Protein AF-A0AAV7Z9R4-F1 (afdb_monome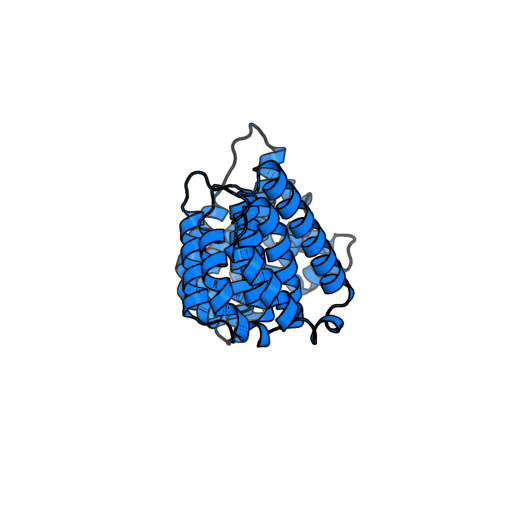r)

Foldseek 3Di:
DDPPPQDPVNVVVVLVVLLVVLQVLLVCLVVCQLVCVVVLVVLLVSLLVDLVPDDPSSVLSSLSSVLSSLRNCQLVCLVCCVSCLVVLLVQLQPQVVVVSVLSSLVSVLSNLQRNFPSDDLVSVVSNLVSLLVLLVDPPGDLVSVLSSLLSLLSCLQRPVVSSVVCVVSVLVSLLVLLPDDDDDPPPPVRVVSNLSSLQSSLSNLLSNCNSCVVVVNNVVSVVCLVVLLSSLLVLLPDPCNLVPLSSLQSNLVSLLSNLVNPVVPCLVVCPDPSNVSSLVSLCPDPDPVSVVSSVSNVVSSD

InterPro domains:
  IPR011989 Armadillo-like helical [G3DSA:1.25.10.10] (1-302)
  IPR016024 Armadillo-type fold [SSF48371] (15-268)
  IPR058584 Importin subunit beta-1/Transportin-1-like, TPR repeats [PF25574] (3-281)

Organism: NCBI:txid1746091

Radius of gyration: 22.05 Å; Cα contacts (8 Å, |Δi|>4): 308; chains: 1; boundin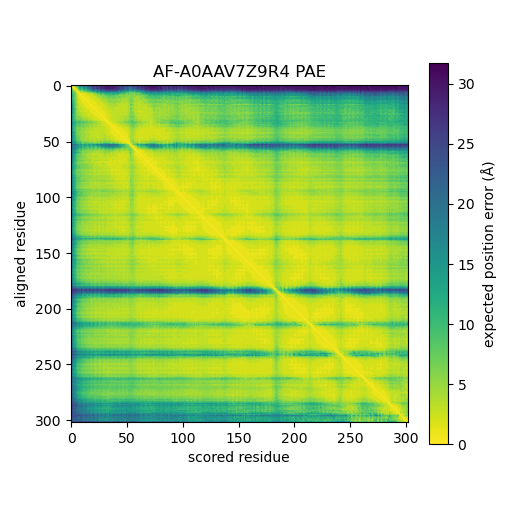g box: 52×38×77 Å

Secondary structure (DSSP, 8-state):
-------HHHHHHHHHHHHHHHHHHHHHHHHHGGGGGGGHHHHHHHHHHHHHH--HHHHHHHHHHHHHHHHHHGGGGGGGHHHHHHHHHHHHH-TTSHHHHHHHHHHHHHHHHHHGGGS-HHHHHHHHHHHHHHTT-TT--HHHHHHHHHHHHHHHHH-HHHHGGGHHHHHHHHHHHHT----GGGHHHHHHHHHHHHHHHHHHHHHHHHHHHHTT-GGGGGGGHHHHHHHHHHHHH-GGGGG-HHHHHHHHHHHHHHHHHHHHHHHHHH-SHHHHHHHHHHHHSS-HHHHHHHHHHHHHH-

pLDDT: mean 89.12, std 9.73, range [37.5, 98.62]

Solvent-accessible surface area (backbone atoms only — not comparable to full-atom values): 16401 Å² total; per-residue (Å²): 133,83,80,75,79,72,48,73,66,51,52,53,52,49,45,52,51,52,28,51,52,29,45,51,50,27,56,49,35,64,73,47,40,73,74,41,64,93,46,44,69,63,51,49,54,52,43,55,56,43,65,78,73,57,58,78,84,33,47,62,32,40,54,55,28,47,46,40,47,34,61,60,41,21,48,64,38,52,82,48,44,76,80,46,44,63,61,46,54,52,25,58,69,35,60,93,41,54,70,56,19,44,51,32,46,50,43,53,33,50,43,40,65,37,23,32,89,58,54,56,66,69,57,52,49,55,51,54,53,51,52,57,52,50,72,69,42,92,84,55,55,72,68,49,55,48,51,52,37,47,32,48,12,48,37,17,47,47,37,30,82,69,38,58,83,42,48,70,63,51,49,55,50,52,53,58,59,68,69,66,79,78,77,81,86,51,57,65,68,48,46,56,52,50,48,51,50,53,41,34,50,44,46,27,51,40,16,41,48,54,20,28,44,80,70,75,44,43,75,70,50,63,84,44,49,71,60,50,50,52,47,51,40,53,48,49,71,35,80,73,42,75,80,33,65,67,47,50,49,48,52,50,52,38,49,42,55,48,43,76,73,39,34,95,83,47,48,80,77,60,74,41,71,46,52,49,50,47,33,48,54,25,51,68,40,89,50,69,69,42,25,54,54,24,56,51,40,58,62,74,76,103

Sequence (302 aa):
MEYTNLTIQDRLRQAQIQGKLCGVLHSLADRLDTGIINYVERMMQCFLLLIKNTQTSVYEKVVMAIDSVVRVSGENFKAYLEDVHFFLTEGLNSVNEPRFCRLTITTISNITHYVKNSLPHEYFKSYIEILIKNLSTKDLDPDLKIHILSAFADFAVCLPHFFENYLDTVGSILKKITFIKFDSNDELTNLVYLTKLRKTTLEVYTGIILGLNFKKRGKLFLRFIEQVIFLLEQIAKDPKSELFDELIKNAVELIVDILSILSKQVKRFFNTQPIYHLINHCLESDDQKLKKIGGWDYKLLN

Structure (mmCIF, N/CA/C/O backbone):
data_AF-A0AAV7Z9R4-F1
#
_entry.id   AF-A0AAV7Z9R4-F1
#
loop_
_atom_site.group_PDB
_atom_site.id
_atom_site.type_symbol
_atom_site.label_atom_id
_atom_site.label_alt_id
_atom_site.label_comp_id
_atom_site.label_asym_id
_atom_site.label_entity_id
_atom_site.label_seq_id
_atom_site.pdbx_PDB_ins_code
_atom_site.Cartn_x
_atom_site.Cartn_y
_atom_site.Cartn_z
_atom_site.occupancy
_atom_site.B_iso_or_equiv
_atom_site.auth_seq_id
_atom_site.auth_comp_id
_atom_site.auth_asym_id
_atom_site.auth_atom_id
_atom_site.pdbx_PDB_model_num
ATOM 1 N N . MET A 1 1 ? -17.468 8.353 47.979 1.00 37.50 1 MET A N 1
ATOM 2 C CA . MET A 1 1 ? -16.775 7.429 47.061 1.00 37.50 1 MET A CA 1
ATOM 3 C C . MET A 1 1 ? -15.361 7.947 46.918 1.00 37.50 1 MET A C 1
ATOM 5 O O . MET A 1 1 ? -15.157 8.953 46.250 1.00 37.50 1 MET A O 1
ATOM 9 N N . GLU A 1 2 ? -14.428 7.359 47.660 1.00 39.19 2 GLU A N 1
ATOM 10 C CA . GLU A 1 2 ? -13.010 7.694 47.553 1.00 39.19 2 GLU A CA 1
ATOM 11 C C . GLU A 1 2 ? -12.511 7.227 46.188 1.00 39.19 2 GLU A C 1
ATOM 13 O O . GLU A 1 2 ? -12.506 6.034 45.889 1.00 39.19 2 GLU A O 1
ATOM 18 N N . TYR A 1 3 ? -12.110 8.171 45.341 1.00 45.22 3 TYR A N 1
ATOM 19 C CA . TYR A 1 3 ? -11.231 7.858 44.227 1.00 45.22 3 TYR A CA 1
ATOM 20 C C . TYR A 1 3 ? -9.890 7.456 44.839 1.00 45.22 3 TYR A C 1
ATOM 22 O O . TYR A 1 3 ? -9.068 8.310 45.169 1.00 45.22 3 TYR A O 1
ATOM 30 N N . THR A 1 4 ? -9.682 6.157 45.049 1.00 52.94 4 THR A N 1
ATOM 31 C CA . THR A 1 4 ? -8.362 5.611 45.366 1.00 52.94 4 THR A CA 1
ATOM 32 C C . THR A 1 4 ? -7.400 6.086 44.284 1.00 52.94 4 THR A C 1
ATOM 34 O O . THR A 1 4 ? -7.518 5.691 43.122 1.00 52.94 4 THR A O 1
ATOM 37 N N . ASN A 1 5 ? -6.472 6.970 44.650 1.00 61.50 5 ASN A N 1
ATOM 38 C CA . ASN A 1 5 ? -5.369 7.370 43.787 1.00 61.50 5 ASN A CA 1
ATOM 39 C C . ASN A 1 5 ? -4.524 6.120 43.511 1.00 61.50 5 ASN A C 1
ATOM 41 O O . ASN A 1 5 ? -3.684 5.745 44.324 1.00 61.50 5 ASN A O 1
ATOM 45 N N . LEU A 1 6 ? -4.791 5.453 42.384 1.00 69.88 6 LEU A N 1
ATOM 46 C CA . LEU A 1 6 ? -4.010 4.311 41.907 1.00 69.88 6 LEU A CA 1
ATOM 47 C C . LEU A 1 6 ? -2.533 4.696 41.883 1.00 69.88 6 LEU A C 1
ATOM 49 O O . LEU A 1 6 ? -2.164 5.694 41.246 1.00 69.88 6 LEU A O 1
ATOM 53 N N . THR A 1 7 ? -1.700 3.895 42.546 1.00 84.00 7 THR A N 1
ATOM 54 C CA . THR A 1 7 ? -0.254 4.106 42.530 1.00 84.00 7 THR A CA 1
ATOM 55 C C . THR A 1 7 ? 0.285 3.918 41.108 1.00 84.00 7 THR A C 1
ATOM 57 O O . THR A 1 7 ? -0.349 3.295 40.251 1.00 84.00 7 THR A O 1
ATOM 60 N N . ILE A 1 8 ? 1.483 4.439 40.827 1.00 80.88 8 ILE A N 1
ATOM 61 C CA . ILE A 1 8 ? 2.138 4.238 39.522 1.00 80.88 8 ILE A CA 1
ATOM 62 C C . ILE A 1 8 ? 2.299 2.737 39.226 1.00 80.88 8 ILE A C 1
ATOM 64 O O . ILE A 1 8 ? 2.073 2.307 38.096 1.00 80.88 8 ILE A O 1
ATOM 68 N N . GLN A 1 9 ? 2.614 1.926 40.243 1.00 84.25 9 GLN A N 1
ATOM 69 C CA . GLN A 1 9 ? 2.704 0.471 40.109 1.00 84.25 9 GLN A CA 1
ATOM 70 C C . GLN A 1 9 ? 1.359 -0.169 39.748 1.00 84.25 9 GLN A C 1
ATOM 72 O O . GLN A 1 9 ? 1.326 -1.032 38.870 1.00 84.25 9 GLN A O 1
ATOM 77 N N . ASP A 1 10 ? 0.253 0.275 40.351 1.00 85.19 10 ASP A N 1
ATOM 78 C CA . ASP A 1 10 ? -1.080 -0.242 40.019 1.00 85.19 10 ASP A CA 1
ATOM 79 C C . ASP A 1 10 ? -1.465 0.086 38.575 1.00 85.19 10 ASP A C 1
ATOM 81 O O . ASP A 1 10 ? -1.955 -0.786 37.856 1.00 85.19 10 ASP A O 1
ATOM 85 N N . ARG A 1 11 ? -1.171 1.309 38.109 1.00 78.75 11 ARG A N 1
ATOM 86 C CA . ARG A 1 11 ? -1.413 1.710 36.711 1.00 78.75 11 ARG A CA 1
ATOM 87 C C . ARG A 1 11 ? -0.585 0.883 35.729 1.00 78.75 11 ARG A C 1
ATOM 89 O O . ARG A 1 11 ? -1.115 0.429 34.717 1.00 78.75 11 ARG A O 1
ATOM 96 N N . LEU A 1 12 ? 0.690 0.637 36.035 1.00 80.44 12 LEU A N 1
ATOM 97 C CA . LEU A 1 12 ? 1.555 -0.213 35.210 1.00 80.44 12 LEU A CA 1
ATOM 98 C C . LEU A 1 12 ? 1.048 -1.660 35.165 1.00 80.44 12 LEU A C 1
ATOM 100 O O . LEU A 1 12 ? 0.994 -2.265 34.093 1.00 80.44 12 LEU A O 1
ATOM 104 N N . ARG A 1 13 ? 0.624 -2.213 36.307 1.00 84.38 13 ARG A N 1
ATOM 105 C CA . ARG A 1 13 ? 0.047 -3.562 36.379 1.00 84.38 13 ARG A CA 1
ATOM 106 C C . ARG A 1 13 ? -1.266 -3.653 35.602 1.00 84.38 13 ARG A C 1
ATOM 108 O O . ARG A 1 13 ? -1.476 -4.625 34.877 1.00 84.38 13 ARG A O 1
ATOM 115 N N . GLN A 1 14 ? -2.128 -2.645 35.716 1.00 83.50 14 GLN A N 1
ATOM 116 C CA . GLN A 1 14 ? -3.370 -2.555 34.953 1.00 83.50 14 GLN A CA 1
ATOM 117 C C . GLN A 1 14 ? -3.090 -2.527 33.445 1.00 83.50 14 GLN A C 1
ATOM 119 O O . GLN A 1 14 ? -3.674 -3.327 32.714 1.00 83.50 14 GLN A O 1
ATOM 124 N N . ALA A 1 15 ? -2.149 -1.694 32.993 1.00 80.19 15 ALA A N 1
ATOM 125 C CA . ALA A 1 15 ? -1.740 -1.626 31.591 1.00 80.19 15 ALA A CA 1
ATOM 126 C C . ALA A 1 15 ? -1.208 -2.978 31.081 1.00 80.19 15 ALA A C 1
ATOM 128 O O . ALA A 1 15 ? -1.584 -3.434 30.002 1.00 80.19 15 ALA A O 1
ATOM 129 N N . GLN A 1 16 ? -0.398 -3.683 31.880 1.00 82.75 16 GLN A N 1
ATOM 130 C CA . GLN A 1 16 ? 0.085 -5.023 31.529 1.00 82.75 16 GLN A CA 1
ATOM 131 C C . GLN A 1 16 ? -1.052 -6.041 31.372 1.00 82.75 16 GLN A C 1
ATOM 133 O O . GLN A 1 16 ? -1.028 -6.849 30.442 1.00 82.75 16 GLN A O 1
ATOM 138 N N . ILE A 1 17 ? -2.046 -6.028 32.266 1.00 86.25 17 ILE A N 1
ATOM 139 C CA . ILE A 1 17 ? -3.205 -6.928 32.177 1.00 86.25 17 ILE A CA 1
ATOM 140 C C . ILE A 1 17 ? -4.043 -6.591 30.939 1.00 86.25 17 ILE A C 1
ATOM 142 O O . ILE A 1 17 ? -4.387 -7.494 30.178 1.00 86.25 17 ILE A O 1
ATOM 146 N N . GLN A 1 18 ? -4.316 -5.306 30.698 1.00 84.25 18 GLN A N 1
ATOM 147 C CA . GLN A 1 18 ? -5.049 -4.843 29.516 1.00 84.25 18 GLN A CA 1
ATOM 148 C C . GLN A 1 18 ? -4.345 -5.260 28.220 1.00 84.25 18 GLN A C 1
ATOM 150 O O . GLN A 1 18 ? -4.987 -5.817 27.332 1.00 84.25 18 GLN A O 1
ATOM 155 N N . GLY A 1 19 ? -3.023 -5.081 28.139 1.00 81.81 19 GLY A N 1
ATOM 156 C CA . GLY A 1 19 ? -2.225 -5.510 26.991 1.00 81.81 19 GLY A CA 1
ATOM 157 C C . GLY A 1 19 ? -2.282 -7.023 26.758 1.00 81.81 19 GLY A C 1
ATOM 158 O O . GLY A 1 19 ? -2.469 -7.462 25.623 1.00 81.81 19 GLY A O 1
ATOM 159 N N . LYS A 1 20 ? -2.197 -7.834 27.824 1.00 86.00 20 LYS A N 1
ATOM 160 C CA . LYS A 1 20 ? -2.328 -9.301 27.730 1.00 86.00 20 LYS A CA 1
ATOM 161 C C . LYS A 1 20 ? -3.713 -9.724 27.239 1.00 86.00 20 LYS A C 1
ATOM 163 O O . LYS A 1 20 ? -3.802 -10.564 26.350 1.00 86.00 20 LYS A O 1
ATOM 168 N N . LEU A 1 21 ? -4.779 -9.131 27.778 1.00 86.62 21 LEU A N 1
ATOM 169 C CA . LEU A 1 21 ? -6.150 -9.425 27.352 1.00 86.62 21 LEU A CA 1
ATOM 170 C C . LEU A 1 21 ? -6.390 -9.024 25.891 1.00 86.62 21 LEU A C 1
ATOM 172 O O . LEU A 1 21 ? -6.965 -9.810 25.143 1.00 86.62 21 LEU A O 1
ATOM 176 N N . CYS A 1 22 ? -5.889 -7.862 25.456 1.00 84.94 22 CYS A N 1
ATOM 177 C CA . CYS A 1 22 ? -5.955 -7.455 24.049 1.00 84.94 22 CYS A CA 1
ATOM 178 C C . CYS A 1 22 ? -5.202 -8.429 23.142 1.00 84.94 22 CYS A C 1
ATOM 180 O O . CYS A 1 22 ? -5.716 -8.804 22.096 1.00 84.94 22 CYS A O 1
ATOM 182 N N . GLY A 1 23 ? -4.024 -8.900 23.566 1.00 83.19 23 GLY A N 1
ATOM 183 C CA . GLY A 1 23 ? -3.268 -9.917 22.834 1.00 83.19 23 GLY A CA 1
ATOM 184 C C . GLY A 1 23 ? -4.031 -11.238 22.678 1.00 83.19 23 GLY A C 1
ATOM 185 O O . GLY A 1 23 ? -4.033 -11.818 21.592 1.00 83.19 23 GLY A O 1
ATOM 186 N N . VAL A 1 24 ? -4.728 -11.693 23.725 1.00 87.75 24 VAL A N 1
ATOM 187 C CA . VAL A 1 24 ? -5.594 -12.884 23.657 1.00 87.75 24 VAL A CA 1
ATOM 188 C C . VAL A 1 24 ? -6.770 -12.652 22.710 1.00 87.75 24 VAL A C 1
ATOM 190 O O . VAL A 1 24 ? -7.032 -13.497 21.859 1.00 87.75 24 VAL A O 1
ATOM 193 N N . LEU A 1 25 ? -7.450 -11.506 22.814 1.00 85.25 25 LEU A N 1
ATOM 194 C CA . LEU A 1 25 ? -8.567 -11.160 21.931 1.00 85.25 25 LEU A CA 1
ATOM 195 C C . LEU A 1 25 ? -8.136 -11.074 20.467 1.00 85.25 25 LEU A C 1
ATOM 197 O O . LEU A 1 25 ? -8.818 -11.631 19.617 1.00 85.25 25 LEU A O 1
ATOM 201 N N . HIS A 1 26 ? -6.992 -10.451 20.184 1.00 83.88 26 HIS A N 1
ATOM 202 C CA . HIS A 1 26 ? -6.395 -10.429 18.850 1.00 83.88 26 HIS A CA 1
ATOM 203 C C . HIS A 1 26 ? -6.109 -11.849 18.346 1.00 83.88 26 HIS A C 1
ATOM 205 O O . HIS A 1 26 ? -6.526 -12.203 17.252 1.00 83.88 26 HIS A O 1
ATOM 211 N N . SER A 1 27 ? -5.479 -12.699 19.164 1.00 87.06 27 SER A N 1
ATOM 212 C CA . SER A 1 27 ? -5.142 -14.077 18.767 1.00 87.06 27 SER A CA 1
ATOM 213 C C . SER A 1 27 ? -6.389 -14.927 18.487 1.00 87.06 27 SER A C 1
ATOM 215 O O . SER A 1 27 ? -6.396 -15.755 17.578 1.00 87.06 27 SER A O 1
ATOM 217 N N . LEU A 1 28 ? -7.459 -14.729 19.265 1.00 86.88 28 LEU A N 1
ATOM 218 C CA . LEU A 1 28 ? -8.751 -15.377 19.037 1.00 86.88 28 LEU A CA 1
ATOM 219 C C . LEU A 1 28 ? -9.432 -14.841 17.778 1.00 86.88 28 LEU A C 1
ATOM 221 O O . LEU A 1 28 ? -9.929 -15.635 16.988 1.00 86.88 28 LEU A O 1
ATOM 225 N N . ALA A 1 29 ? -9.427 -13.524 17.580 1.00 84.50 29 ALA A N 1
ATOM 226 C CA . ALA A 1 29 ? -9.973 -12.881 16.392 1.00 84.50 29 ALA A CA 1
ATOM 227 C C . ALA A 1 29 ? -9.269 -13.345 15.118 1.00 84.50 29 ALA A C 1
ATOM 229 O O . ALA A 1 29 ? -9.921 -13.631 14.117 1.00 84.50 29 ALA A O 1
ATOM 230 N N . ASP A 1 30 ? -7.947 -13.494 15.180 1.00 84.50 30 ASP A N 1
ATOM 231 C CA . ASP A 1 30 ? -7.159 -13.955 14.050 1.00 84.50 30 ASP A CA 1
ATOM 232 C C . ASP A 1 30 ? -7.433 -15.420 13.703 1.00 84.50 30 ASP A C 1
ATOM 234 O O . ASP A 1 30 ? -7.549 -15.775 12.534 1.00 84.50 30 ASP A O 1
ATOM 238 N N . ARG A 1 31 ? -7.629 -16.264 14.722 1.00 89.25 31 ARG A N 1
ATOM 239 C CA . ARG A 1 31 ? -7.877 -17.698 14.537 1.00 89.25 31 ARG A CA 1
ATOM 240 C C . ARG A 1 31 ? -9.323 -18.050 14.186 1.00 89.25 31 ARG A C 1
ATOM 242 O O . ARG A 1 31 ? -9.544 -19.036 13.489 1.00 89.25 31 ARG A O 1
ATOM 249 N N . LEU A 1 32 ? -10.297 -17.325 14.731 1.00 89.69 32 LEU A N 1
ATOM 250 C CA . LEU A 1 32 ? -11.724 -17.589 14.515 1.00 89.69 32 LEU A CA 1
ATOM 251 C C . LEU A 1 32 ? -12.270 -16.884 13.271 1.00 89.69 32 LEU A C 1
ATOM 253 O O . LEU A 1 32 ? -13.318 -17.293 12.772 1.00 89.69 32 LEU A O 1
ATOM 257 N N . ASP A 1 33 ? -11.579 -15.845 12.797 1.00 86.56 33 ASP A N 1
ATOM 258 C CA . ASP A 1 33 ? -11.948 -15.040 11.634 1.00 86.56 33 ASP A CA 1
ATOM 259 C C . ASP A 1 33 ? -13.434 -14.638 11.676 1.00 86.56 33 ASP A C 1
ATOM 261 O O . ASP A 1 33 ? -13.877 -14.022 12.648 1.00 86.56 33 ASP A O 1
ATOM 265 N N . THR A 1 34 ? -14.255 -15.045 10.705 1.00 89.81 34 THR A N 1
ATOM 266 C CA . THR A 1 34 ? -15.694 -14.727 10.676 1.00 89.81 34 THR A CA 1
ATOM 267 C C . THR A 1 34 ? -16.475 -15.201 11.910 1.00 89.81 34 THR A C 1
ATOM 269 O O . THR A 1 34 ? -17.574 -14.714 12.171 1.00 89.81 34 THR A O 1
ATOM 272 N N . GLY A 1 35 ? -15.925 -16.123 12.707 1.00 90.62 35 GLY A N 1
ATOM 273 C CA . GLY A 1 35 ? -16.522 -16.601 13.955 1.00 90.62 35 GLY A CA 1
ATOM 274 C C . GLY A 1 35 ? -16.676 -15.531 15.042 1.00 90.62 35 GLY A C 1
ATOM 275 O O . GLY A 1 35 ? -17.470 -15.726 15.963 1.00 90.62 35 GLY A O 1
ATOM 276 N N . ILE A 1 36 ? -15.978 -14.390 14.944 1.00 90.00 36 ILE A N 1
ATOM 277 C CA . ILE A 1 36 ? -16.113 -13.296 15.923 1.00 90.00 36 ILE A CA 1
ATOM 278 C C . ILE A 1 36 ? -17.212 -12.285 15.586 1.00 90.00 36 ILE A C 1
ATOM 280 O O . ILE A 1 36 ? -17.409 -11.350 16.358 1.00 90.00 36 ILE A O 1
ATOM 284 N N . ILE A 1 37 ? -17.925 -12.438 14.464 1.00 90.00 37 ILE A N 1
ATOM 285 C CA . ILE A 1 37 ? -18.820 -11.393 13.935 1.00 90.00 37 ILE A CA 1
ATOM 286 C C . ILE A 1 37 ? -19.879 -10.929 14.951 1.00 90.00 37 ILE A C 1
ATOM 288 O O . ILE A 1 37 ? -20.124 -9.735 15.087 1.00 90.00 37 ILE A O 1
ATOM 292 N N . ASN A 1 38 ? -20.414 -11.853 15.757 1.00 92.38 38 ASN A N 1
ATOM 293 C CA . ASN A 1 38 ? -21.406 -11.564 16.802 1.00 92.38 38 ASN A CA 1
ATOM 294 C C . ASN A 1 38 ? -20.825 -10.840 18.032 1.00 92.38 38 ASN A C 1
ATOM 296 O O . ASN A 1 38 ? -21.570 -10.422 18.915 1.00 92.38 38 ASN A O 1
ATOM 300 N N . TYR A 1 39 ? -19.500 -10.717 18.122 1.00 92.19 39 TYR A N 1
ATOM 301 C CA . TYR A 1 39 ? -18.787 -10.098 19.240 1.00 92.19 39 TYR A CA 1
ATOM 302 C C . TYR A 1 39 ? -18.096 -8.784 18.856 1.00 92.19 39 TYR A C 1
ATOM 304 O O . TYR A 1 39 ? -17.604 -8.090 19.747 1.00 92.19 39 TYR A O 1
ATOM 312 N N . VAL A 1 40 ? -18.085 -8.425 17.565 1.00 91.94 40 VAL A N 1
ATOM 313 C CA . VAL A 1 40 ? -17.402 -7.238 17.020 1.00 91.94 40 VAL A CA 1
ATOM 314 C C . VAL A 1 40 ? -17.773 -5.966 17.775 1.00 91.94 40 VAL A C 1
ATOM 316 O O . VAL A 1 40 ? -16.885 -5.245 18.220 1.00 91.94 40 VAL A O 1
ATOM 319 N N . GLU A 1 41 ? -19.066 -5.719 17.989 1.00 92.56 41 GLU A N 1
ATOM 320 C CA . GLU A 1 41 ? -19.526 -4.502 18.661 1.00 92.56 41 GLU A CA 1
ATOM 321 C C . GLU A 1 41 ? -18.966 -4.389 20.083 1.00 92.56 41 GLU A C 1
ATOM 323 O O . GLU A 1 41 ? -18.395 -3.365 20.460 1.00 92.56 41 GLU A O 1
ATOM 328 N N . ARG A 1 42 ? -19.050 -5.475 20.857 1.00 92.06 42 ARG A N 1
ATOM 329 C CA . ARG A 1 42 ? -18.547 -5.511 22.234 1.00 92.06 42 ARG A CA 1
ATOM 330 C C . ARG A 1 42 ? -17.026 -5.376 22.282 1.00 92.06 42 ARG A C 1
ATOM 332 O O . ARG A 1 42 ? -16.500 -4.700 23.164 1.00 92.06 42 ARG A O 1
ATOM 339 N N . MET A 1 43 ? -16.322 -6.002 21.341 1.00 91.12 43 MET A N 1
ATOM 340 C CA . MET A 1 43 ? -14.872 -5.867 21.218 1.00 91.12 43 MET A CA 1
ATOM 341 C C . MET A 1 43 ? -14.480 -4.418 20.918 1.00 91.12 43 MET A C 1
ATOM 343 O O . MET A 1 43 ? -13.636 -3.868 21.622 1.00 91.12 43 MET A O 1
ATOM 347 N N . MET A 1 44 ? -15.141 -3.772 19.954 1.00 92.19 44 MET A N 1
ATOM 348 C CA . MET A 1 44 ? -14.882 -2.372 19.611 1.00 92.19 44 MET A CA 1
ATOM 349 C C . MET A 1 44 ? -15.183 -1.427 20.769 1.00 92.19 44 MET A C 1
ATOM 351 O O . MET A 1 44 ? -14.355 -0.573 21.067 1.00 92.19 44 MET A O 1
ATOM 355 N N . GLN A 1 45 ? -16.288 -1.616 21.493 1.00 90.38 45 GLN A N 1
ATOM 356 C CA . GLN A 1 45 ? -16.571 -0.839 22.705 1.00 90.38 45 GLN A CA 1
ATOM 357 C C . GLN A 1 45 ? -15.417 -0.937 23.719 1.00 90.38 45 GLN A C 1
ATOM 359 O O . GLN A 1 45 ? -14.961 0.082 24.240 1.00 90.38 45 GLN A O 1
ATOM 364 N N . CYS A 1 46 ? -14.888 -2.142 23.965 1.00 87.88 46 CYS A N 1
ATOM 365 C CA . CYS A 1 46 ? -13.735 -2.326 24.846 1.00 87.88 46 CYS A CA 1
ATOM 366 C C . CYS A 1 46 ? -12.466 -1.650 24.304 1.00 87.88 46 CYS A C 1
ATOM 368 O O . CYS A 1 46 ? -11.763 -0.983 25.061 1.00 87.88 46 CYS A O 1
ATOM 370 N N . PHE A 1 47 ? -12.170 -1.793 23.012 1.00 88.69 47 PHE A N 1
ATOM 371 C CA . PHE A 1 47 ? -10.978 -1.210 22.394 1.00 88.69 47 PHE A CA 1
ATOM 372 C C . PHE A 1 47 ? -11.013 0.318 22.387 1.00 88.69 47 PHE A C 1
ATOM 374 O O . PHE A 1 47 ? -10.027 0.946 22.763 1.00 88.69 47 PHE A O 1
ATOM 381 N N . LEU A 1 48 ? -12.155 0.922 22.067 1.00 87.75 48 LEU A N 1
ATOM 382 C CA . LEU A 1 48 ? -12.337 2.374 22.097 1.00 87.75 48 LEU A CA 1
ATOM 383 C C . LEU A 1 48 ? -12.210 2.939 23.518 1.00 87.75 48 LEU A C 1
ATOM 385 O O . LEU A 1 48 ? -11.612 3.998 23.713 1.00 87.75 48 LEU A O 1
ATOM 389 N N . LEU A 1 49 ? -12.716 2.221 24.528 1.00 85.12 49 LEU A N 1
ATOM 390 C CA . LEU A 1 49 ? -12.516 2.587 25.934 1.00 85.12 49 LEU A CA 1
ATOM 391 C C . LEU A 1 49 ? -11.047 2.515 26.348 1.00 85.12 49 LEU A C 1
ATOM 393 O O . LEU A 1 49 ? -10.593 3.363 27.117 1.00 85.12 49 LEU A O 1
ATOM 397 N N . LEU A 1 50 ? -10.307 1.516 25.861 1.00 84.50 50 LEU A N 1
ATOM 398 C CA . LEU A 1 50 ? -8.876 1.417 26.124 1.00 84.50 50 LEU A CA 1
ATOM 399 C C . LEU A 1 50 ? -8.143 2.580 25.469 1.00 84.50 50 LEU A C 1
ATOM 401 O O . LEU A 1 50 ? -7.483 3.322 26.182 1.00 84.50 50 LEU A O 1
ATOM 405 N N . ILE A 1 51 ? -8.356 2.812 24.175 1.00 80.50 51 ILE A N 1
ATOM 406 C CA . ILE A 1 51 ? -7.696 3.885 23.427 1.00 80.50 51 ILE A CA 1
ATOM 407 C C . ILE A 1 51 ? -7.867 5.253 24.112 1.00 80.50 51 ILE A C 1
ATOM 409 O O . ILE A 1 51 ? -6.889 5.981 24.270 1.00 80.50 51 ILE A O 1
ATOM 413 N N . LYS A 1 52 ? -9.075 5.577 24.597 1.00 77.19 52 LYS A N 1
ATOM 414 C CA . LYS A 1 52 ? -9.359 6.839 25.311 1.00 77.19 52 LYS A CA 1
ATOM 415 C C . LYS A 1 52 ? -8.583 7.008 26.625 1.00 77.19 52 LYS A C 1
ATOM 417 O O . LYS A 1 52 ? -8.416 8.133 27.082 1.00 77.19 52 LYS A O 1
ATOM 422 N N . ASN A 1 53 ? -8.139 5.916 27.246 1.00 70.69 53 ASN A N 1
ATOM 423 C CA . ASN A 1 53 ? -7.551 5.907 28.589 1.00 70.69 53 ASN A CA 1
ATOM 424 C C . ASN A 1 53 ? -6.085 5.437 28.625 1.00 70.69 53 ASN A C 1
ATOM 426 O O . ASN A 1 53 ? -5.501 5.344 29.707 1.00 70.69 53 ASN A O 1
ATOM 430 N N . THR A 1 54 ? -5.493 5.073 27.485 1.00 62.75 54 THR A N 1
ATOM 431 C CA . THR A 1 54 ? -4.222 4.335 27.464 1.00 62.75 54 THR A CA 1
ATOM 432 C C . THR A 1 54 ? -2.966 5.186 27.347 1.00 62.75 54 THR A C 1
ATOM 434 O O . THR A 1 54 ? -2.918 6.206 26.670 1.00 62.75 54 THR A O 1
ATOM 437 N N . GLN A 1 55 ? -1.907 4.660 27.968 1.00 62.78 55 GLN A N 1
ATOM 438 C CA . GLN A 1 55 ? -0.506 4.954 27.669 1.00 62.78 55 GLN A CA 1
ATOM 439 C C . GLN A 1 55 ? -0.067 4.180 26.409 1.00 62.78 55 GLN A C 1
ATOM 441 O O . GLN A 1 55 ? -0.646 3.141 26.079 1.00 62.78 55 GLN A O 1
ATOM 446 N N . THR A 1 56 ? 0.990 4.639 25.737 1.00 61.62 56 THR A N 1
ATOM 447 C CA . THR A 1 56 ? 1.501 4.107 24.453 1.00 61.62 56 THR A CA 1
ATOM 448 C C . THR A 1 56 ? 1.726 2.586 24.422 1.00 61.62 56 THR A C 1
ATOM 450 O O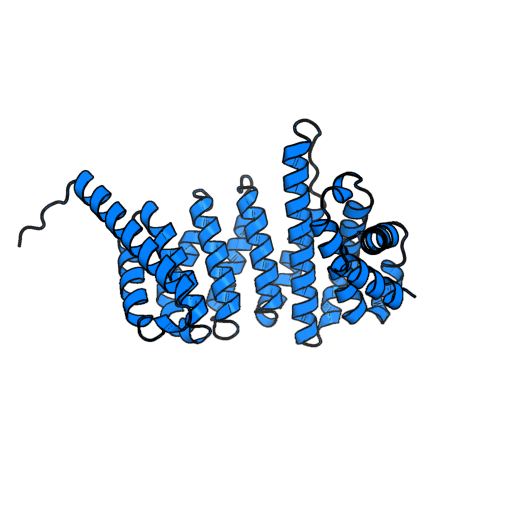 . THR A 1 56 ? 1.556 1.956 23.381 1.00 61.62 56 THR A O 1
ATOM 453 N N . SER A 1 57 ? 2.032 1.956 25.563 1.00 66.38 57 SER A N 1
ATOM 454 C CA . SER A 1 57 ? 2.353 0.522 25.663 1.00 66.38 57 SER A CA 1
ATOM 455 C C . SER A 1 57 ? 1.188 -0.435 25.380 1.00 66.38 57 SER A C 1
ATOM 457 O O . SER A 1 57 ? 1.417 -1.564 24.948 1.00 66.38 57 SER A O 1
ATOM 459 N N . VAL A 1 58 ? -0.059 -0.016 25.615 1.00 75.88 58 VAL A N 1
ATOM 460 C CA . VAL A 1 58 ? -1.251 -0.856 25.375 1.00 75.88 58 VAL A CA 1
ATOM 461 C C . VAL A 1 58 ? -1.793 -0.649 23.965 1.00 75.88 58 VAL A C 1
ATOM 463 O O . VAL A 1 58 ? -2.388 -1.565 23.394 1.00 75.88 58 VAL A O 1
ATOM 466 N N . TYR A 1 59 ? -1.539 0.522 23.382 1.00 76.38 59 TYR A N 1
ATOM 467 C CA . TYR A 1 59 ? -2.070 0.897 22.079 1.00 76.38 59 TYR A CA 1
ATOM 468 C C . TYR A 1 59 ? -1.691 -0.096 20.983 1.00 76.38 59 TYR A C 1
ATOM 470 O O . TYR A 1 59 ? -2.554 -0.471 20.198 1.00 76.38 59 TYR A O 1
ATOM 478 N N . GLU A 1 60 ? -0.442 -0.582 20.967 1.00 79.19 60 GLU A N 1
ATOM 479 C CA . GLU A 1 60 ? 0.013 -1.547 19.958 1.00 79.19 60 GLU A CA 1
ATOM 480 C C . GLU A 1 60 ? -0.918 -2.766 19.893 1.00 79.19 60 GLU A C 1
ATOM 482 O O . GLU A 1 60 ? -1.378 -3.167 18.829 1.00 79.19 60 GLU A O 1
ATOM 487 N N . LYS A 1 61 ? -1.271 -3.324 21.055 1.00 81.00 61 LYS A N 1
ATOM 488 C CA . LYS A 1 61 ? -2.144 -4.500 21.128 1.00 81.00 61 LYS A CA 1
ATOM 489 C C . LYS A 1 61 ? -3.590 -4.176 20.798 1.00 81.00 61 LYS A C 1
ATOM 491 O O . LYS A 1 61 ? -4.277 -5.032 20.250 1.00 81.00 61 LYS A O 1
ATOM 496 N N . VAL A 1 62 ? -4.048 -2.969 21.117 1.00 85.19 62 VAL A N 1
ATOM 497 C CA . VAL A 1 62 ? -5.409 -2.551 20.783 1.00 85.19 62 VAL A CA 1
ATOM 498 C C . VAL A 1 62 ? -5.554 -2.344 19.279 1.00 85.19 62 VAL A C 1
ATOM 500 O O . VAL A 1 62 ? -6.498 -2.861 18.693 1.00 85.19 62 VAL A O 1
ATOM 503 N N . VAL A 1 63 ? -4.603 -1.673 18.634 1.00 85.12 63 VAL A N 1
ATOM 504 C CA . VAL A 1 63 ? -4.650 -1.431 17.188 1.00 85.12 63 VAL A CA 1
ATOM 505 C C . VAL A 1 63 ? -4.491 -2.721 16.385 1.00 85.12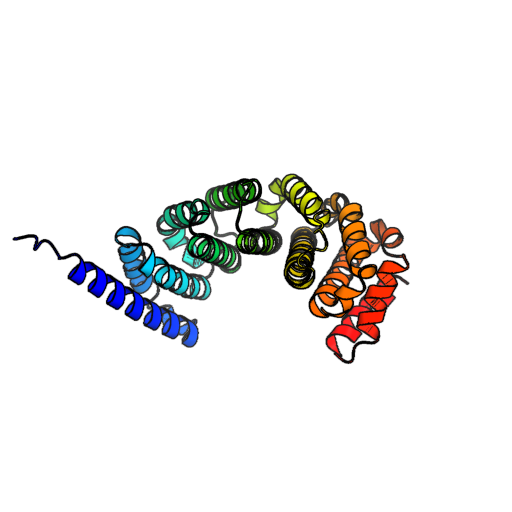 63 VAL A C 1
ATOM 507 O O . VAL A 1 63 ? -5.271 -2.950 15.465 1.00 85.12 63 VAL A O 1
ATOM 510 N N . MET A 1 64 ? -3.611 -3.638 16.803 1.00 84.75 64 MET A N 1
ATOM 511 C CA . MET A 1 64 ? -3.558 -4.984 16.210 1.00 84.75 64 MET A CA 1
ATOM 512 C C . MET A 1 64 ? -4.885 -5.749 16.357 1.00 84.75 64 MET A C 1
ATOM 514 O O . MET A 1 64 ? -5.284 -6.495 15.465 1.00 84.75 64 MET A O 1
ATOM 518 N N . ALA A 1 65 ? -5.589 -5.596 17.482 1.00 86.19 65 ALA A N 1
ATOM 519 C CA . ALA A 1 65 ? -6.895 -6.225 17.663 1.00 86.19 65 ALA A CA 1
ATOM 520 C C . ALA A 1 65 ? -7.978 -5.570 16.786 1.00 86.19 65 ALA A C 1
ATOM 522 O O . ALA A 1 65 ? -8.844 -6.271 16.263 1.00 86.19 65 ALA A O 1
ATOM 523 N N . ILE A 1 66 ? -7.902 -4.249 16.582 1.00 89.81 66 ILE A N 1
ATOM 524 C CA . ILE A 1 66 ? -8.760 -3.520 15.642 1.00 89.81 66 ILE A CA 1
ATOM 525 C C . ILE A 1 66 ? -8.531 -4.012 14.211 1.00 89.81 66 ILE A C 1
ATOM 527 O O . ILE A 1 66 ? -9.517 -4.215 13.513 1.00 89.81 66 ILE A O 1
ATOM 531 N N . ASP A 1 67 ? -7.294 -4.294 13.788 1.00 90.12 67 ASP A N 1
ATOM 532 C CA . ASP A 1 67 ? -7.019 -4.860 12.454 1.00 90.12 67 ASP A CA 1
ATOM 533 C C . ASP A 1 67 ? -7.807 -6.153 12.193 1.00 90.12 67 ASP A C 1
ATOM 535 O O . ASP A 1 67 ? -8.408 -6.325 11.129 1.00 90.12 67 ASP A O 1
ATOM 539 N N . SER A 1 68 ? -7.870 -7.050 13.183 1.00 88.81 68 SER A N 1
ATOM 540 C CA . SER A 1 68 ? -8.670 -8.275 13.081 1.00 88.81 68 SER A CA 1
ATOM 541 C C . SER A 1 68 ? -10.166 -7.969 12.941 1.00 88.81 68 SER A C 1
ATOM 543 O O . SER A 1 68 ? -10.863 -8.619 12.163 1.00 88.81 68 SER A O 1
ATOM 545 N N . VAL A 1 69 ? -10.665 -6.954 13.654 1.00 92.25 69 VAL A N 1
ATOM 546 C CA . VAL A 1 69 ? -12.066 -6.519 13.552 1.00 92.25 69 VAL A CA 1
ATOM 547 C C . VAL A 1 69 ? -12.361 -5.874 12.197 1.00 92.25 69 VAL A C 1
ATOM 549 O O . VAL A 1 69 ? -13.403 -6.169 11.613 1.00 92.25 69 VAL A O 1
ATOM 552 N N . VAL A 1 70 ? -11.460 -5.037 11.677 1.00 94.56 70 VAL A N 1
ATOM 553 C CA . VAL A 1 70 ? -11.563 -4.409 10.349 1.00 94.56 70 VAL A CA 1
ATOM 554 C C . VAL A 1 70 ? -11.713 -5.482 9.275 1.00 94.56 70 VAL A C 1
ATOM 556 O O . VAL A 1 70 ? -12.636 -5.409 8.464 1.00 94.56 70 VAL A O 1
ATOM 559 N N . ARG A 1 71 ? -10.860 -6.512 9.312 1.00 91.75 71 ARG A N 1
ATOM 560 C CA . ARG A 1 71 ? -10.904 -7.629 8.360 1.00 91.75 71 ARG A CA 1
ATOM 561 C C . ARG A 1 71 ? -12.248 -8.353 8.373 1.00 91.75 71 ARG A C 1
ATOM 563 O O . ARG A 1 71 ? -12.842 -8.540 7.316 1.00 91.75 71 ARG A O 1
ATOM 570 N N . VAL A 1 72 ? -12.733 -8.732 9.556 1.00 92.06 72 VAL A N 1
ATOM 571 C CA . VAL A 1 72 ? -13.993 -9.484 9.702 1.00 92.06 72 VAL A CA 1
ATOM 572 C C . VAL A 1 72 ? -15.211 -8.626 9.356 1.00 92.06 72 VAL A C 1
ATOM 574 O O . VAL A 1 72 ? -16.187 -9.122 8.796 1.00 92.06 72 VAL A O 1
ATOM 577 N N . SER A 1 73 ? -15.163 -7.334 9.676 1.00 93.50 73 SER A N 1
ATOM 578 C CA . SER A 1 73 ? -16.284 -6.416 9.455 1.00 93.50 73 SER A CA 1
ATOM 579 C C . SER A 1 73 ? -16.385 -5.946 8.004 1.00 93.50 73 SER A C 1
ATOM 581 O O . SER A 1 73 ? -17.481 -5.610 7.549 1.00 93.50 73 SER A O 1
ATOM 583 N N . GLY A 1 74 ? -15.266 -5.896 7.272 1.00 94.12 74 GLY A N 1
ATOM 584 C CA . GLY A 1 74 ? -15.233 -5.367 5.912 1.00 94.12 74 GLY A CA 1
ATOM 585 C C . GLY A 1 74 ? -15.798 -3.947 5.850 1.00 94.12 74 GLY A C 1
ATOM 586 O O . GLY A 1 74 ? -15.521 -3.103 6.704 1.00 94.12 74 GLY A O 1
ATOM 587 N N . GLU A 1 75 ? -16.683 -3.701 4.887 1.00 95.19 75 GLU A N 1
ATOM 588 C CA . GLU A 1 75 ? -17.364 -2.411 4.727 1.00 95.19 75 GLU A CA 1
ATOM 589 C C . GLU A 1 75 ? -18.234 -2.009 5.930 1.00 95.19 75 GLU A C 1
ATOM 591 O O . GLU A 1 75 ? -18.451 -0.817 6.159 1.00 95.19 75 GLU A O 1
ATOM 596 N N . ASN A 1 76 ? -18.695 -2.965 6.748 1.00 94.62 76 ASN A N 1
ATOM 597 C CA . ASN A 1 76 ? -19.487 -2.661 7.945 1.00 94.62 76 ASN A CA 1
ATOM 598 C C . ASN A 1 76 ? -18.656 -1.995 9.047 1.00 94.62 76 ASN A C 1
ATOM 600 O O . ASN A 1 76 ? -19.228 -1.369 9.940 1.00 94.62 76 ASN A O 1
ATOM 604 N N . PHE A 1 77 ? -17.320 -2.039 8.957 1.00 96.12 77 PHE A N 1
ATOM 605 C CA . PHE A 1 77 ? -16.450 -1.294 9.867 1.00 96.12 77 PHE A CA 1
ATOM 606 C C . PHE A 1 77 ? -16.676 0.224 9.790 1.00 96.12 77 PHE A C 1
ATOM 608 O O . PHE A 1 77 ? -16.295 0.947 10.709 1.00 96.12 77 PHE A O 1
ATOM 615 N N . LYS A 1 78 ? -17.360 0.722 8.746 1.00 95.75 78 LYS A N 1
ATOM 616 C CA . LYS A 1 78 ? -17.763 2.131 8.632 1.00 95.75 78 LYS A CA 1
ATOM 617 C C . LYS A 1 78 ? -18.460 2.683 9.879 1.00 95.75 78 LYS A C 1
ATOM 619 O O . LYS A 1 78 ? -18.327 3.869 10.154 1.00 95.75 78 LYS A O 1
ATOM 624 N N . ALA A 1 79 ? -19.148 1.828 10.641 1.00 95.44 79 ALA A N 1
ATOM 625 C CA . ALA A 1 79 ? -19.816 2.197 11.887 1.00 95.44 79 ALA A CA 1
ATOM 626 C C . ALA A 1 79 ? -18.857 2.690 12.986 1.00 95.44 79 ALA A C 1
ATOM 628 O O . ALA A 1 79 ? -19.294 3.402 13.879 1.00 95.44 79 ALA A O 1
ATOM 629 N N . TYR A 1 80 ? -17.571 2.330 12.919 1.00 95.06 80 TYR A N 1
ATOM 630 C CA . TYR A 1 80 ? -16.567 2.678 13.930 1.00 95.06 80 TYR A CA 1
ATOM 631 C C . TYR A 1 80 ? -15.533 3.693 13.434 1.00 95.06 80 TYR A C 1
ATOM 633 O O . TYR A 1 80 ? -14.653 4.084 14.198 1.00 95.06 80 TYR A O 1
ATOM 641 N N . LEU A 1 81 ? -15.597 4.105 12.160 1.00 94.75 81 LEU A N 1
ATOM 642 C CA . LEU A 1 81 ? -14.580 4.970 11.556 1.00 94.75 81 LEU A CA 1
ATOM 643 C C . LEU A 1 81 ? -14.467 6.317 12.262 1.00 94.75 81 LEU A C 1
ATOM 645 O O . LEU A 1 81 ? -13.353 6.779 12.473 1.00 94.75 81 LEU A O 1
ATOM 649 N N . GLU A 1 82 ? -15.594 6.920 12.638 1.00 93.81 82 GLU A N 1
ATOM 650 C CA . GLU A 1 82 ? -15.612 8.197 13.357 1.00 93.81 82 GLU A CA 1
ATOM 651 C C . GLU A 1 82 ? -14.858 8.089 14.691 1.00 93.81 82 GLU A C 1
ATOM 653 O O . GLU A 1 82 ? -13.986 8.909 14.981 1.00 93.81 82 GLU A O 1
ATOM 658 N N . ASP A 1 83 ? -15.114 7.021 15.453 1.00 91.25 83 ASP A N 1
ATOM 659 C CA . ASP A 1 83 ? -14.479 6.790 16.749 1.00 91.25 83 ASP A CA 1
ATOM 660 C C . ASP A 1 83 ? -12.969 6.536 16.645 1.00 91.25 83 ASP A C 1
ATOM 662 O O . ASP A 1 83 ? -12.214 6.945 17.530 1.00 91.25 83 ASP A O 1
ATOM 666 N N . VAL A 1 84 ? -12.510 5.848 15.591 1.00 91.94 84 VAL A N 1
ATOM 667 C CA . VAL A 1 84 ? -11.080 5.533 15.416 1.00 91.94 84 VAL A CA 1
ATOM 668 C C . VAL A 1 84 ? -10.311 6.620 14.669 1.00 91.94 84 VAL A C 1
ATOM 670 O O . VAL A 1 84 ? -9.090 6.692 14.812 1.00 91.94 84 VAL A O 1
ATOM 673 N N . HIS A 1 85 ? -10.987 7.475 13.894 1.00 92.81 85 HIS A N 1
ATOM 674 C CA . HIS A 1 85 ? -10.343 8.422 12.982 1.00 92.81 85 HIS A CA 1
ATOM 675 C C . HIS A 1 85 ? -9.330 9.317 13.699 1.00 92.81 85 HIS A C 1
ATOM 677 O O . HIS A 1 85 ? -8.179 9.392 13.271 1.00 92.81 85 HIS A O 1
ATOM 683 N N . PHE A 1 86 ? -9.729 9.927 14.820 1.00 90.06 86 PHE A N 1
ATOM 684 C CA . PHE A 1 86 ? -8.860 10.798 15.613 1.00 90.06 86 PHE A CA 1
ATOM 685 C C . PHE A 1 86 ? -7.561 10.094 16.033 1.00 90.06 86 PHE A C 1
ATOM 687 O O . PHE A 1 86 ? -6.470 10.634 15.870 1.00 90.06 86 PHE A O 1
ATOM 694 N N . PHE A 1 87 ? -7.660 8.852 16.506 1.00 88.50 87 PHE A N 1
ATOM 695 C CA . PHE A 1 87 ? -6.510 8.098 17.007 1.00 88.50 87 PHE A CA 1
ATOM 696 C C . PHE A 1 87 ? -5.568 7.623 15.907 1.00 88.50 87 PHE A C 1
ATOM 698 O O . PHE A 1 87 ? -4.364 7.521 16.138 1.00 88.50 87 PHE A O 1
ATOM 705 N N . LEU A 1 88 ? -6.099 7.342 14.717 1.00 92.88 88 LEU A N 1
ATOM 706 C CA . LEU A 1 88 ? -5.288 7.038 13.541 1.00 92.88 88 LEU A CA 1
ATOM 707 C C . LEU A 1 88 ? -4.543 8.292 13.064 1.00 92.88 88 LEU A C 1
ATOM 709 O O . LEU A 1 88 ? -3.361 8.232 12.738 1.00 92.88 88 LEU A O 1
ATOM 713 N N . THR A 1 89 ? -5.197 9.451 13.088 1.00 94.19 89 THR A N 1
ATOM 714 C CA . THR A 1 89 ? -4.576 10.736 12.743 1.00 94.19 89 THR A CA 1
ATOM 715 C C . THR A 1 89 ? -3.454 11.105 13.723 1.00 94.19 89 THR A C 1
ATOM 717 O O . THR A 1 89 ? -2.365 11.481 13.286 1.00 94.19 89 THR A O 1
ATOM 720 N N . GLU A 1 90 ? -3.663 10.940 15.032 1.00 90.81 90 GLU A N 1
ATOM 721 C CA . GLU A 1 90 ? -2.611 11.101 16.051 1.00 90.81 90 GLU A CA 1
ATOM 722 C C . GLU A 1 90 ? -1.452 10.121 15.813 1.00 90.81 90 GLU A C 1
ATOM 724 O O . GLU A 1 90 ? -0.288 10.521 15.771 1.00 90.81 90 GLU A O 1
ATOM 729 N N . GLY A 1 91 ? -1.771 8.848 15.554 1.00 91.19 91 GLY A N 1
ATOM 730 C CA . GLY A 1 91 ? -0.793 7.807 15.241 1.00 91.19 91 GLY A CA 1
ATOM 731 C C . GLY A 1 91 ? 0.120 8.144 14.068 1.00 91.19 91 GLY A C 1
ATOM 732 O O . GLY A 1 91 ? 1.339 7.977 14.153 1.00 91.19 91 GLY A O 1
ATOM 733 N N . LEU A 1 92 ? -0.444 8.698 12.995 1.00 95.00 92 LEU A N 1
ATOM 734 C CA . LEU A 1 92 ? 0.334 9.140 11.843 1.00 95.00 92 LEU A CA 1
ATOM 735 C C . LEU A 1 92 ? 1.238 10.341 12.145 1.00 95.00 92 LEU A C 1
ATOM 737 O O . LEU A 1 92 ? 2.319 10.435 11.565 1.00 95.00 92 LEU A O 1
ATOM 741 N N . ASN A 1 93 ? 0.830 11.254 13.028 1.00 94.75 93 ASN A N 1
ATOM 742 C CA . ASN A 1 93 ? 1.634 12.430 13.379 1.00 94.75 93 ASN A CA 1
ATOM 743 C C . ASN A 1 93 ? 2.778 12.111 14.358 1.00 94.75 93 ASN A C 1
ATOM 745 O O . ASN A 1 93 ? 3.748 12.868 14.440 1.00 94.75 93 ASN A O 1
ATOM 749 N N . SER A 1 94 ? 2.724 10.972 15.048 1.00 91.94 94 SER A N 1
ATOM 750 C CA . SER A 1 94 ? 3.739 10.526 16.010 1.00 91.94 94 SER A CA 1
ATOM 751 C C . SER A 1 94 ? 4.965 9.877 15.353 1.00 91.94 94 SER A C 1
ATOM 753 O O . SER A 1 94 ? 5.392 8.789 15.733 1.00 91.94 94 SER A O 1
ATOM 755 N N . VAL A 1 95 ? 5.587 10.555 14.382 1.00 93.31 95 VAL A N 1
ATOM 756 C CA . VAL A 1 95 ? 6.799 10.065 13.685 1.00 93.31 95 VAL A CA 1
ATOM 757 C C . VAL A 1 95 ? 8.000 9.850 14.618 1.00 93.31 95 VAL A C 1
ATOM 759 O O . VAL A 1 95 ? 8.877 9.048 14.312 1.00 93.31 95 VAL A O 1
ATOM 762 N N . ASN A 1 96 ? 8.012 10.521 15.776 1.00 91.19 96 ASN A N 1
ATOM 763 C CA . ASN A 1 96 ? 9.018 10.346 16.832 1.00 91.19 96 ASN A CA 1
ATOM 764 C C . ASN A 1 96 ? 8.846 9.034 17.618 1.00 91.19 96 ASN A C 1
ATOM 766 O O . ASN A 1 96 ? 9.734 8.652 18.376 1.00 91.19 96 ASN A O 1
ATOM 770 N N . GLU A 1 97 ? 7.729 8.328 17.424 1.00 90.38 97 GLU A N 1
ATOM 771 C CA . GLU A 1 97 ? 7.489 6.980 17.931 1.00 90.38 97 GLU A CA 1
ATOM 772 C C . GLU A 1 97 ? 7.325 6.008 16.743 1.00 90.38 97 GLU A C 1
ATOM 774 O O . GLU A 1 97 ? 6.207 5.585 16.428 1.00 90.38 97 GLU A O 1
ATOM 779 N N . PRO A 1 98 ? 8.419 5.611 16.052 1.00 91.12 98 PRO A N 1
ATOM 780 C CA . PRO A 1 98 ? 8.322 4.932 14.758 1.00 91.12 98 PRO A CA 1
ATOM 781 C C . PRO A 1 98 ? 7.500 3.646 14.779 1.00 91.12 98 PRO A C 1
ATOM 783 O O . PRO A 1 98 ? 6.755 3.366 13.848 1.00 91.12 98 PRO A O 1
ATOM 786 N N . ARG A 1 99 ? 7.565 2.869 15.866 1.00 89.12 99 ARG A N 1
ATOM 787 C CA . ARG A 1 99 ? 6.771 1.635 16.003 1.00 89.12 99 ARG A CA 1
ATOM 788 C C . ARG A 1 99 ? 5.266 1.906 15.995 1.00 89.12 99 ARG A C 1
ATOM 790 O O . ARG A 1 99 ? 4.517 1.165 15.365 1.00 89.12 99 ARG A O 1
ATOM 797 N N . PHE A 1 100 ? 4.844 2.960 16.685 1.00 87.94 100 PHE A N 1
ATOM 798 C CA . PHE A 1 100 ? 3.449 3.365 16.809 1.00 87.94 100 PHE A CA 1
ATOM 799 C C . PHE A 1 100 ? 2.923 3.945 15.492 1.00 87.94 100 PHE A C 1
ATOM 801 O O . PHE A 1 100 ? 1.879 3.517 14.994 1.00 87.94 100 PHE A O 1
ATOM 808 N N . CYS A 1 101 ? 3.705 4.828 14.866 1.00 93.44 101 CYS A N 1
ATOM 809 C CA . CYS A 1 101 ? 3.400 5.369 13.544 1.00 93.44 101 CYS A CA 1
ATOM 810 C C . CYS A 1 101 ? 3.300 4.250 12.489 1.00 93.44 101 CYS A C 1
ATOM 812 O O . CYS A 1 101 ? 2.323 4.181 11.747 1.00 93.44 101 CYS A O 1
ATOM 814 N N . ARG A 1 102 ? 4.238 3.293 12.486 1.00 94.25 102 ARG A N 1
ATOM 815 C CA . ARG A 1 102 ? 4.235 2.144 11.566 1.00 94.25 102 ARG A CA 1
ATOM 816 C C . ARG A 1 102 ? 2.987 1.279 11.693 1.00 94.25 102 ARG A C 1
ATOM 818 O O . ARG A 1 102 ? 2.385 0.912 10.682 1.00 94.25 102 ARG A O 1
ATOM 825 N N . LEU A 1 103 ? 2.606 0.936 12.923 1.00 91.88 103 LEU A N 1
ATOM 826 C CA . LEU A 1 103 ? 1.399 0.151 13.159 1.00 91.88 103 LEU A CA 1
ATOM 827 C C . LEU A 1 103 ? 0.166 0.900 12.644 1.00 91.88 103 LEU A C 1
ATOM 829 O O . LEU A 1 103 ? -0.651 0.323 11.939 1.00 91.88 103 LEU A O 1
ATOM 833 N N . THR A 1 104 ? 0.097 2.204 12.904 1.00 94.00 104 THR A N 1
ATOM 834 C CA . THR A 1 104 ? -0.995 3.055 12.424 1.00 94.00 104 THR A CA 1
ATOM 835 C C . THR A 1 104 ? -1.087 3.077 10.895 1.00 94.00 104 THR A C 1
ATOM 837 O O . THR A 1 104 ? -2.176 2.914 10.346 1.00 94.00 104 THR A O 1
ATOM 840 N N . ILE A 1 105 ? 0.043 3.222 10.191 1.00 96.69 105 ILE A N 1
ATOM 841 C CA . ILE A 1 105 ? 0.095 3.160 8.719 1.00 96.69 105 ILE A CA 1
ATOM 842 C C . ILE A 1 105 ? -0.450 1.815 8.216 1.00 96.69 105 ILE A C 1
ATOM 844 O O . ILE A 1 105 ? -1.252 1.774 7.280 1.00 96.69 105 ILE A O 1
ATOM 848 N N . THR A 1 106 ? -0.052 0.721 8.866 1.00 95.12 106 THR A N 1
ATOM 849 C CA . THR A 1 106 ? -0.504 -0.637 8.525 1.00 95.12 106 THR A CA 1
ATOM 850 C C . THR A 1 106 ? -2.016 -0.771 8.706 1.00 95.12 106 THR A C 1
ATOM 852 O O . THR A 1 106 ? -2.711 -1.235 7.803 1.00 95.12 106 THR A O 1
ATOM 855 N N . THR A 1 107 ? -2.557 -0.275 9.818 1.00 94.88 107 THR A N 1
ATOM 856 C CA . THR A 1 107 ? -3.997 -0.312 10.091 1.00 94.88 107 THR A CA 1
ATOM 857 C C . THR A 1 107 ? -4.809 0.526 9.117 1.00 94.88 107 THR A C 1
ATOM 859 O O . THR A 1 107 ? -5.859 0.085 8.656 1.00 94.88 107 THR A O 1
ATOM 862 N N . ILE A 1 108 ? -4.329 1.706 8.723 1.00 96.62 108 ILE A N 1
ATOM 863 C CA . ILE A 1 108 ? -5.001 2.521 7.699 1.00 96.62 108 ILE A CA 1
ATOM 864 C C . ILE A 1 108 ? -4.998 1.812 6.338 1.00 96.62 108 ILE A C 1
ATOM 866 O O . ILE A 1 108 ? -5.982 1.893 5.597 1.00 96.62 108 ILE A O 1
ATOM 870 N N . SER A 1 109 ? -3.923 1.093 6.018 1.00 96.56 109 SER A N 1
ATOM 871 C CA . SER A 1 109 ? -3.833 0.281 4.798 1.00 96.56 109 SER A CA 1
ATOM 872 C C . SER A 1 109 ? -4.850 -0.867 4.832 1.00 96.56 109 SER A C 1
ATOM 874 O O . SER A 1 109 ? -5.629 -1.028 3.891 1.00 96.56 109 SER A O 1
ATOM 876 N N . ASN A 1 110 ? -4.972 -1.569 5.965 1.00 95.44 110 ASN A N 1
ATOM 877 C CA . ASN A 1 110 ? -6.013 -2.580 6.182 1.00 95.44 110 ASN A CA 1
ATOM 878 C C . ASN A 1 110 ? -7.429 -1.993 6.079 1.00 95.44 110 ASN A C 1
ATOM 880 O O . ASN A 1 110 ? -8.279 -2.549 5.384 1.00 95.44 110 ASN A O 1
ATOM 884 N N . ILE A 1 111 ? -7.696 -0.853 6.723 1.00 96.81 111 ILE A N 1
ATOM 885 C CA . ILE A 1 111 ? -8.988 -0.155 6.629 1.00 96.81 111 ILE A CA 1
ATOM 886 C C . ILE A 1 111 ? -9.299 0.162 5.168 1.00 96.81 111 ILE A C 1
ATOM 888 O O . ILE A 1 111 ? -10.397 -0.112 4.696 1.00 96.81 111 ILE A O 1
ATOM 892 N N . THR A 1 112 ? -8.323 0.665 4.421 1.00 96.44 112 THR A N 1
ATOM 893 C CA . THR A 1 112 ? -8.483 0.968 2.998 1.00 96.44 112 THR A CA 1
ATOM 894 C C . THR A 1 112 ? -8.812 -0.291 2.185 1.00 96.44 112 THR A C 1
ATOM 896 O O . THR A 1 112 ? -9.728 -0.268 1.359 1.00 96.44 112 THR A O 1
ATOM 899 N N . HIS A 1 113 ? -8.134 -1.406 2.459 1.00 95.38 113 HIS A N 1
ATOM 900 C CA . HIS A 1 113 ? -8.355 -2.681 1.781 1.00 95.38 113 HIS A CA 1
ATOM 901 C C . HIS A 1 113 ? -9.737 -3.294 2.065 1.00 95.38 113 HIS A C 1
ATOM 903 O O . HIS A 1 113 ? -10.402 -3.779 1.146 1.00 95.38 113 HIS A O 1
ATOM 909 N N . TYR A 1 114 ? -10.186 -3.286 3.322 1.00 95.94 114 TYR A N 1
ATOM 910 C CA . TYR A 1 114 ? -11.416 -3.969 3.740 1.00 95.94 114 TYR A CA 1
ATOM 911 C C . TYR A 1 114 ? -12.665 -3.088 3.676 1.00 95.94 114 TYR A C 1
ATOM 913 O O . TYR A 1 114 ? -13.739 -3.585 3.338 1.00 95.94 114 TYR A O 1
ATOM 921 N N . VAL A 1 115 ? -12.537 -1.790 3.959 1.00 96.00 115 VAL A N 1
ATOM 922 C CA . VAL A 1 115 ? -13.662 -0.844 3.957 1.00 96.00 115 VAL A CA 1
ATOM 923 C C . VAL A 1 115 ? -13.915 -0.266 2.565 1.00 96.00 115 VAL A C 1
ATOM 925 O O . VAL A 1 115 ? -15.062 0.028 2.219 1.00 96.00 115 VAL A O 1
ATOM 928 N N . LYS A 1 116 ? -12.867 -0.136 1.738 1.00 92.88 116 LYS A N 1
ATOM 929 C CA . LYS A 1 116 ? -12.958 0.312 0.339 1.00 92.88 116 LYS A CA 1
ATOM 930 C C . LYS A 1 116 ? -13.809 1.585 0.216 1.00 92.88 116 LYS A C 1
ATOM 932 O O . LYS A 1 116 ? -13.606 2.544 0.953 1.00 92.88 116 LYS A O 1
ATOM 937 N N . ASN A 1 117 ? -14.787 1.597 -0.691 1.00 92.75 117 ASN A N 1
ATOM 938 C CA . ASN A 1 117 ? -15.607 2.770 -1.012 1.00 92.75 117 ASN A CA 1
ATOM 939 C C . ASN A 1 117 ? -16.482 3.262 0.156 1.00 92.75 117 ASN A C 1
ATOM 941 O O . ASN A 1 117 ? -17.041 4.351 0.061 1.00 92.75 117 ASN A O 1
ATOM 945 N N . SER A 1 118 ? -16.613 2.485 1.239 1.00 95.81 118 SER A N 1
ATOM 946 C CA . SER A 1 118 ? -17.291 2.928 2.462 1.00 95.81 118 SER A CA 1
ATOM 947 C C . SER A 1 118 ? -16.414 3.841 3.339 1.00 95.81 118 SER A C 1
ATOM 949 O O . SER A 1 118 ? -16.923 4.404 4.306 1.00 95.81 118 SER A O 1
ATOM 951 N N . LEU A 1 119 ? -15.121 4.015 3.023 1.00 96.88 119 LEU A N 1
ATOM 952 C CA . LEU A 1 119 ? -14.240 4.968 3.701 1.00 96.88 119 LEU A CA 1
ATOM 953 C C . LEU A 1 119 ? -14.596 6.405 3.269 1.00 96.88 119 LEU A C 1
ATOM 955 O O . LEU A 1 119 ? -14.516 6.709 2.076 1.00 96.88 119 LEU A O 1
ATOM 959 N N . PRO A 1 120 ? -14.942 7.316 4.198 1.00 96.62 120 PRO A N 1
ATOM 960 C CA . PRO A 1 120 ? -15.210 8.706 3.858 1.00 96.62 120 PRO A CA 1
ATOM 961 C C . PRO A 1 120 ? -14.006 9.384 3.198 1.00 96.62 120 PRO A C 1
ATOM 963 O O . PRO A 1 120 ? -12.871 9.277 3.668 1.00 96.62 120 PRO A O 1
ATOM 966 N N . HIS A 1 121 ? -14.270 10.140 2.130 1.00 95.56 121 HIS A N 1
ATOM 967 C CA . HIS A 1 121 ? -13.235 10.842 1.368 1.00 95.56 121 HIS A CA 1
ATOM 968 C C . HIS A 1 121 ? -12.404 11.800 2.238 1.00 95.56 121 HIS A C 1
ATOM 970 O O . HIS A 1 121 ? -11.195 11.907 2.057 1.00 95.56 121 HIS A O 1
ATOM 976 N N . GLU A 1 122 ? -13.029 12.470 3.208 1.00 96.62 122 GLU A N 1
ATOM 977 C CA . GLU A 1 122 ? -12.344 13.385 4.131 1.00 96.62 122 GLU A CA 1
ATOM 978 C C . GLU A 1 122 ? -11.321 12.663 5.017 1.00 96.62 122 GLU A C 1
ATOM 980 O O . GLU A 1 122 ? -10.233 13.188 5.256 1.00 96.62 122 GLU A O 1
ATOM 985 N N . TYR A 1 123 ? -11.624 11.433 5.444 1.00 97.69 123 TYR A N 1
ATOM 986 C CA . TYR A 1 123 ? -10.706 10.632 6.255 1.00 97.69 123 TYR A CA 1
ATOM 987 C C . TYR A 1 123 ? -9.526 10.157 5.416 1.00 97.69 123 TYR A C 1
ATOM 989 O O . TYR A 1 123 ? -8.381 10.335 5.822 1.00 97.69 123 TYR A O 1
ATOM 997 N N . PHE A 1 124 ? -9.793 9.647 4.208 1.00 97.81 124 PHE A N 1
ATOM 998 C CA . PHE A 1 124 ? -8.738 9.301 3.256 1.00 97.81 124 PHE A CA 1
ATOM 999 C C . PHE A 1 124 ? -7.812 10.493 2.979 1.00 97.81 124 PHE A C 1
ATOM 1001 O O . PHE A 1 124 ? -6.593 10.353 3.069 1.00 97.81 124 PHE A O 1
ATOM 1008 N N . LYS A 1 125 ? -8.394 11.668 2.694 1.00 98.00 125 LYS A N 1
ATOM 1009 C CA . LYS A 1 125 ? -7.662 12.918 2.460 1.00 98.00 125 LYS A CA 1
ATOM 1010 C C . LYS A 1 125 ? -6.751 13.260 3.640 1.00 98.00 125 LYS A C 1
ATOM 1012 O O . LYS A 1 125 ? -5.571 13.523 3.430 1.00 98.00 125 LYS A O 1
ATOM 1017 N N . SER A 1 126 ? -7.278 13.215 4.864 1.00 97.94 126 SER A N 1
ATOM 1018 C CA . SER A 1 126 ? -6.492 13.463 6.076 1.00 97.94 126 SER A CA 1
ATOM 1019 C C . SER A 1 126 ? -5.293 12.515 6.172 1.00 97.94 126 SER A C 1
ATOM 1021 O O . SER A 1 126 ? -4.160 12.966 6.349 1.00 97.94 126 SER A O 1
ATOM 1023 N N . TYR A 1 127 ? -5.511 11.212 5.966 1.00 98.31 127 TYR A N 1
ATOM 1024 C CA . TYR A 1 127 ? -4.446 10.216 6.051 1.00 98.31 127 TYR A CA 1
ATOM 1025 C C . TYR A 1 127 ? -3.361 10.446 5.001 1.00 98.31 127 TYR A C 1
ATOM 1027 O O . TYR A 1 127 ? -2.191 10.589 5.354 1.00 98.31 127 TYR A O 1
ATOM 1035 N N . ILE A 1 128 ? -3.723 10.530 3.719 1.00 98.38 128 ILE A N 1
ATOM 1036 C CA . ILE A 1 128 ? -2.732 10.661 2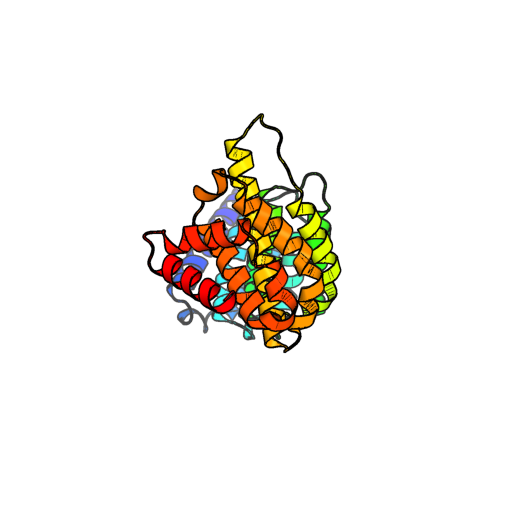.645 1.00 98.38 128 ILE A CA 1
ATOM 1037 C C . ILE A 1 128 ? -1.943 11.974 2.742 1.00 98.38 128 ILE A C 1
ATOM 1039 O O . ILE A 1 128 ? -0.737 11.976 2.498 1.00 98.38 128 ILE A O 1
ATOM 1043 N N . GLU A 1 129 ? -2.570 13.076 3.163 1.00 98.25 129 GLU A N 1
ATOM 1044 C CA . GLU A 1 129 ? -1.885 14.361 3.345 1.00 98.25 129 GLU A CA 1
ATOM 1045 C C . GLU A 1 129 ? -0.862 14.313 4.488 1.00 98.25 129 GLU A C 1
ATOM 1047 O O . GLU A 1 129 ? 0.251 14.827 4.333 1.00 98.25 129 GLU A O 1
ATOM 1052 N N . ILE A 1 130 ? -1.177 13.636 5.599 1.00 98.44 130 ILE A N 1
ATOM 1053 C CA . ILE A 1 130 ? -0.217 13.429 6.694 1.00 98.44 130 ILE A CA 1
ATOM 1054 C C . ILE A 1 130 ? 0.936 12.530 6.240 1.00 98.44 130 ILE A C 1
ATOM 1056 O O . ILE A 1 130 ? 2.095 12.846 6.500 1.00 98.44 130 ILE A O 1
ATOM 1060 N N . LEU A 1 131 ? 0.655 11.453 5.505 1.00 98.38 131 LEU A N 1
ATOM 1061 C CA . LEU A 1 131 ? 1.691 10.565 4.969 1.00 98.38 131 LEU A CA 1
ATOM 1062 C C . LEU A 1 131 ? 2.643 11.293 4.003 1.00 98.38 131 LEU A C 1
ATOM 1064 O O . LEU A 1 131 ? 3.864 11.156 4.108 1.00 98.38 131 LEU A O 1
ATOM 1068 N N . ILE A 1 132 ? 2.104 12.119 3.099 1.00 98.06 132 ILE A N 1
ATOM 1069 C CA . ILE A 1 132 ? 2.892 12.963 2.186 1.00 98.06 132 ILE A CA 1
ATOM 1070 C C . ILE A 1 132 ? 3.766 13.949 2.973 1.00 98.06 132 ILE A C 1
ATOM 1072 O O . ILE A 1 132 ? 4.951 14.119 2.663 1.00 98.06 132 ILE A O 1
ATOM 1076 N N . LYS A 1 133 ? 3.207 14.582 4.012 1.00 97.44 133 LYS A N 1
ATOM 1077 C CA . LYS A 1 133 ? 3.951 15.479 4.904 1.00 97.44 133 LYS A CA 1
ATOM 1078 C C . LYS A 1 133 ? 5.088 14.736 5.610 1.00 97.44 133 LYS A C 1
ATOM 1080 O O . LYS A 1 133 ? 6.214 15.229 5.602 1.00 97.44 133 LYS A O 1
ATOM 1085 N N . ASN A 1 134 ? 4.826 13.548 6.153 1.00 97.12 134 ASN A N 1
ATOM 1086 C CA . ASN A 1 134 ? 5.818 12.739 6.864 1.00 97.12 134 ASN A CA 1
ATOM 1087 C C . ASN A 1 134 ? 7.021 12.387 5.981 1.00 97.12 134 ASN A C 1
ATOM 1089 O O . ASN A 1 134 ? 8.156 12.457 6.444 1.00 97.12 134 ASN A O 1
ATOM 1093 N N . LEU A 1 135 ? 6.807 12.096 4.694 1.00 95.62 135 LEU A N 1
ATOM 1094 C CA . LEU A 1 135 ? 7.891 11.839 3.733 1.00 95.62 135 LEU A CA 1
ATOM 1095 C C . LEU A 1 135 ? 8.802 13.048 3.472 1.00 95.62 135 LEU A C 1
ATOM 1097 O O . LEU A 1 135 ? 9.909 12.876 2.960 1.00 95.62 135 LEU A O 1
ATOM 1101 N N . SER A 1 136 ? 8.352 14.255 3.817 1.00 91.62 136 SER A N 1
ATOM 1102 C CA . SER A 1 136 ? 9.145 15.484 3.724 1.00 91.62 136 SER A CA 1
ATOM 1103 C C . SER A 1 136 ? 9.943 15.781 5.002 1.00 91.62 136 SER A C 1
ATOM 1105 O O . SER A 1 136 ? 10.734 16.724 5.019 1.00 91.62 136 SER A O 1
ATOM 1107 N N . THR A 1 137 ? 9.769 14.990 6.066 1.00 92.38 137 THR A N 1
ATOM 1108 C CA . THR A 1 137 ? 10.522 15.121 7.318 1.00 92.38 137 THR A CA 1
ATOM 1109 C C . THR A 1 137 ? 11.974 14.686 7.113 1.00 92.38 137 THR A C 1
ATOM 1111 O O . THR A 1 137 ? 12.242 13.580 6.642 1.00 92.38 137 THR A O 1
ATOM 1114 N N . LYS A 1 138 ? 12.919 15.563 7.477 1.00 85.81 138 LYS A N 1
ATOM 1115 C CA . LYS A 1 138 ? 14.361 15.388 7.229 1.00 85.81 138 LYS A CA 1
ATOM 1116 C C . LYS A 1 138 ? 14.924 14.095 7.831 1.00 85.81 138 LYS A C 1
ATOM 1118 O O . LYS A 1 138 ? 15.653 13.384 7.149 1.00 85.81 138 LYS A O 1
ATOM 1123 N N . ASP A 1 139 ? 14.528 13.786 9.061 1.00 88.00 139 ASP A N 1
ATOM 1124 C CA . ASP A 1 139 ? 15.050 12.663 9.845 1.00 88.00 139 ASP A CA 1
ATOM 1125 C C . ASP A 1 139 ? 13.983 11.570 10.036 1.00 88.00 139 ASP A C 1
ATOM 1127 O O . ASP A 1 139 ? 13.876 10.957 11.095 1.00 88.00 139 ASP A O 1
ATOM 1131 N N . LEU A 1 140 ? 13.140 11.355 9.015 1.00 94.25 140 LEU A N 1
ATOM 1132 C CA . LEU A 1 140 ? 12.151 10.279 9.043 1.00 94.25 140 LEU A CA 1
ATOM 1133 C C . LEU A 1 140 ? 12.853 8.920 9.109 1.00 94.25 140 LEU A C 1
ATOM 1135 O O . LEU A 1 140 ? 13.732 8.630 8.291 1.00 94.25 140 LEU A O 1
ATOM 1139 N N . ASP A 1 141 ? 12.389 8.071 10.024 1.00 94.38 141 ASP A N 1
ATOM 1140 C CA . ASP A 1 141 ? 12.835 6.687 10.134 1.00 94.38 141 ASP A CA 1
ATOM 1141 C C . ASP A 1 141 ? 12.762 5.969 8.760 1.00 94.38 141 ASP A C 1
ATOM 1143 O O . ASP A 1 141 ? 11.719 6.007 8.089 1.00 94.38 141 ASP A O 1
ATOM 1147 N N . PRO A 1 142 ? 13.857 5.328 8.304 1.00 92.75 142 PRO A N 1
ATOM 1148 C CA . PRO A 1 142 ? 13.895 4.601 7.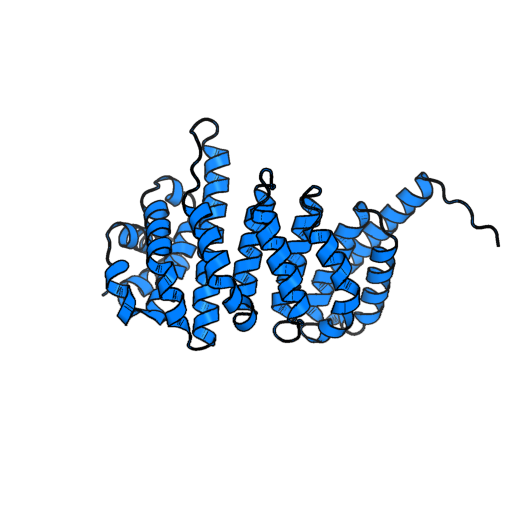037 1.00 92.75 142 PRO A CA 1
ATOM 1149 C C . PRO A 1 142 ? 12.786 3.551 6.879 1.00 92.75 142 PRO A C 1
ATOM 1151 O O . PRO A 1 142 ? 12.233 3.407 5.789 1.00 92.75 142 PRO A O 1
ATOM 1154 N N . ASP A 1 143 ? 12.426 2.843 7.953 1.00 93.69 143 ASP A N 1
ATOM 1155 C CA . ASP A 1 143 ? 11.365 1.832 7.957 1.00 93.69 143 ASP A CA 1
ATOM 1156 C C . ASP A 1 143 ? 10.000 2.489 7.730 1.00 93.69 143 ASP A C 1
ATOM 1158 O O . ASP A 1 143 ? 9.212 2.008 6.915 1.00 93.69 143 ASP A O 1
ATOM 1162 N N . LEU A 1 144 ? 9.737 3.641 8.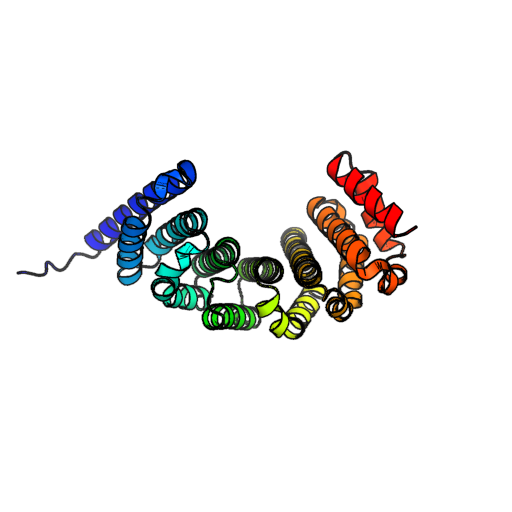362 1.00 96.44 144 LEU A N 1
ATOM 1163 C CA . LEU A 1 144 ? 8.506 4.401 8.118 1.00 96.44 144 LEU A CA 1
ATOM 1164 C C . LEU A 1 144 ? 8.375 4.788 6.649 1.00 96.44 144 LEU A C 1
ATOM 1166 O O . LEU A 1 144 ? 7.300 4.633 6.081 1.00 96.44 144 LEU A O 1
ATOM 1170 N N . LYS A 1 145 ? 9.461 5.228 6.004 1.00 96.19 145 LYS A N 1
ATOM 1171 C CA . LYS A 1 145 ? 9.435 5.573 4.576 1.00 96.19 145 LYS A CA 1
ATOM 1172 C C . LYS A 1 145 ? 8.941 4.409 3.713 1.00 96.19 145 LYS A C 1
ATOM 1174 O O . LYS A 1 145 ? 8.091 4.633 2.856 1.00 96.19 145 LYS A O 1
ATOM 1179 N N . ILE A 1 146 ? 9.423 3.189 3.962 1.00 97.00 146 ILE A N 1
ATOM 1180 C CA . ILE A 1 146 ? 8.954 1.980 3.262 1.00 97.00 146 ILE A CA 1
ATOM 1181 C C . ILE A 1 146 ? 7.460 1.760 3.514 1.00 97.00 146 ILE A C 1
ATOM 1183 O O . ILE A 1 146 ? 6.699 1.628 2.561 1.00 97.00 146 ILE A O 1
ATOM 1187 N N . HIS A 1 147 ? 7.018 1.801 4.772 1.00 97.62 147 HIS A N 1
ATOM 1188 C CA . HIS A 1 147 ? 5.616 1.540 5.115 1.00 97.62 147 HIS A CA 1
ATOM 1189 C C . HIS A 1 147 ? 4.654 2.569 4.513 1.00 97.62 147 HIS A C 1
ATOM 1191 O O . HIS A 1 147 ? 3.562 2.206 4.083 1.00 97.62 147 HIS A O 1
ATOM 1197 N N . ILE A 1 148 ? 5.057 3.842 4.429 1.00 98.44 148 ILE A N 1
ATOM 1198 C CA . ILE A 1 148 ? 4.256 4.875 3.761 1.00 98.44 148 ILE A CA 1
ATOM 1199 C C . ILE A 1 148 ? 4.097 4.561 2.266 1.00 98.44 148 ILE A C 1
ATOM 1201 O O . ILE A 1 148 ? 3.002 4.702 1.723 1.00 98.44 148 ILE A O 1
ATOM 1205 N N . LEU A 1 149 ? 5.167 4.130 1.592 1.00 98.00 149 LEU A N 1
ATOM 1206 C CA . LEU A 1 149 ? 5.083 3.751 0.181 1.00 98.00 149 LEU A CA 1
ATOM 1207 C C . LEU A 1 149 ? 4.194 2.520 -0.022 1.00 98.00 149 LEU A C 1
ATOM 1209 O O . LEU A 1 149 ? 3.373 2.527 -0.935 1.00 98.00 149 LEU A O 1
ATOM 1213 N N . SER A 1 150 ? 4.293 1.505 0.842 1.00 97.19 150 SER A N 1
ATOM 1214 C CA . SER A 1 150 ? 3.399 0.342 0.790 1.00 97.19 150 SER A CA 1
ATOM 1215 C C . SER A 1 150 ? 1.933 0.763 0.940 1.00 97.19 150 SER A C 1
ATOM 1217 O O . SER A 1 150 ? 1.098 0.349 0.141 1.00 97.19 150 SER A O 1
ATOM 1219 N N . ALA A 1 151 ? 1.632 1.687 1.860 1.00 98.19 151 ALA A N 1
ATOM 1220 C CA . ALA A 1 151 ? 0.286 2.243 1.994 1.00 98.19 151 ALA A CA 1
ATOM 1221 C C . ALA A 1 151 ? -0.182 2.962 0.715 1.00 98.19 151 ALA A C 1
ATOM 1223 O O . ALA A 1 151 ? -1.337 2.831 0.319 1.00 98.19 151 ALA A O 1
ATOM 1224 N N . PHE A 1 152 ? 0.699 3.687 0.014 1.00 98.56 152 PHE A N 1
ATOM 1225 C CA . PHE A 1 152 ? 0.349 4.296 -1.275 1.00 98.56 152 PHE A CA 1
ATOM 1226 C C . PHE A 1 152 ? 0.013 3.258 -2.350 1.00 98.56 152 PHE A C 1
ATOM 1228 O O . PHE A 1 152 ? -0.905 3.500 -3.135 1.00 98.56 152 PHE A O 1
ATOM 1235 N N . ALA A 1 153 ? 0.710 2.118 -2.385 1.00 97.38 153 ALA A N 1
ATOM 1236 C CA . ALA A 1 153 ? 0.365 1.019 -3.284 1.00 97.38 153 ALA A CA 1
ATOM 1237 C C . ALA A 1 153 ? -1.054 0.499 -2.996 1.00 97.38 153 ALA A C 1
ATOM 1239 O O . ALA A 1 153 ? -1.885 0.437 -3.907 1.00 97.38 153 ALA A O 1
ATOM 1240 N N . ASP A 1 154 ? -1.367 0.236 -1.724 1.00 96.06 154 ASP A N 1
ATOM 1241 C CA . ASP A 1 154 ? -2.691 -0.231 -1.298 1.00 96.06 154 ASP A CA 1
ATOM 1242 C C . ASP A 1 154 ? -3.790 0.788 -1.616 1.00 96.06 154 ASP A C 1
ATOM 1244 O O . ASP A 1 154 ? -4.860 0.429 -2.118 1.00 96.06 154 ASP A O 1
ATOM 1248 N N . PHE A 1 155 ? -3.524 2.076 -1.387 1.00 97.94 155 PHE A N 1
ATOM 1249 C CA . PHE A 1 155 ? -4.460 3.157 -1.691 1.00 97.94 155 PHE A CA 1
ATOM 1250 C C . PHE A 1 155 ? -4.742 3.259 -3.189 1.00 97.94 155 PHE A C 1
ATOM 1252 O O . PHE A 1 155 ? -5.898 3.429 -3.586 1.00 97.94 155 PHE A O 1
ATOM 1259 N N . ALA A 1 156 ? -3.709 3.128 -4.024 1.00 97.50 156 ALA A N 1
ATOM 1260 C CA . ALA A 1 156 ? -3.844 3.184 -5.472 1.00 97.50 156 ALA A CA 1
ATOM 1261 C C . ALA A 1 156 ? -4.705 2.031 -6.018 1.00 97.50 156 ALA A C 1
ATOM 1263 O O . ALA A 1 156 ? -5.530 2.258 -6.906 1.00 97.50 156 ALA A O 1
ATOM 1264 N N . VAL A 1 157 ? -4.574 0.825 -5.450 1.00 94.94 157 VAL A N 1
ATOM 1265 C CA . VAL A 1 157 ? -5.370 -0.355 -5.838 1.00 94.94 157 VAL A CA 1
ATOM 1266 C C . VAL A 1 157 ? -6.798 -0.282 -5.303 1.00 94.94 157 VAL A C 1
ATOM 1268 O O . VAL A 1 157 ? -7.755 -0.498 -6.049 1.00 94.94 157 VAL A O 1
ATOM 1271 N N . CYS A 1 158 ? -6.961 0.002 -4.010 1.00 95.31 158 CYS A N 1
ATOM 1272 C CA . CYS A 1 158 ? -8.244 -0.142 -3.321 1.00 95.31 158 CYS A CA 1
ATOM 1273 C C . CYS A 1 158 ? -9.149 1.083 -3.488 1.00 95.31 158 CYS A C 1
ATOM 1275 O O . CYS A 1 158 ? -10.372 0.945 -3.532 1.00 95.31 158 CYS A O 1
ATOM 1277 N N . LEU A 1 159 ? -8.564 2.280 -3.608 1.00 95.81 159 LEU A N 1
ATOM 1278 C CA . LEU A 1 159 ? -9.271 3.562 -3.690 1.00 95.81 159 LEU A CA 1
ATOM 1279 C C . LEU A 1 159 ? -8.783 4.428 -4.869 1.00 95.81 159 LEU A C 1
ATOM 1281 O O . LEU A 1 159 ? -8.513 5.619 -4.691 1.00 95.81 159 LEU A O 1
ATOM 1285 N N . PRO A 1 160 ? -8.757 3.906 -6.114 1.00 94.81 160 PRO A N 1
ATOM 1286 C CA . PRO A 1 160 ? -8.142 4.595 -7.253 1.00 94.81 160 PRO A CA 1
ATOM 1287 C C . PRO A 1 160 ? -8.756 5.972 -7.538 1.00 94.81 160 PRO A C 1
ATOM 1289 O O . PRO A 1 160 ? -8.055 6.904 -7.905 1.00 94.81 160 PRO A O 1
ATOM 1292 N N . HIS A 1 161 ? -10.066 6.122 -7.335 1.00 93.00 161 HIS A N 1
ATOM 1293 C CA . HIS A 1 161 ? -10.789 7.385 -7.506 1.00 93.00 161 HIS A CA 1
ATOM 1294 C C . HIS A 1 161 ? -10.366 8.498 -6.538 1.00 93.00 161 HIS A C 1
ATOM 1296 O O . HIS A 1 161 ? -10.351 9.660 -6.929 1.00 93.00 161 HIS A O 1
ATOM 1302 N N . PHE A 1 162 ? -10.014 8.157 -5.297 1.00 95.62 162 PHE A N 1
ATOM 1303 C CA . PHE A 1 162 ? -9.494 9.133 -4.343 1.00 95.62 162 PHE A CA 1
ATOM 1304 C C . PHE A 1 162 ? -8.007 9.384 -4.588 1.00 95.62 162 PHE A C 1
ATOM 1306 O O . PHE A 1 162 ? -7.557 10.529 -4.576 1.00 95.62 162 PHE A O 1
ATOM 1313 N N . PHE A 1 163 ? -7.257 8.317 -4.879 1.00 97.06 163 PHE A N 1
ATOM 1314 C CA . PHE A 1 163 ? -5.819 8.378 -5.121 1.00 97.06 163 PHE A CA 1
ATOM 1315 C C . PHE A 1 163 ? -5.448 9.163 -6.389 1.00 97.06 163 PHE A C 1
ATOM 1317 O O . PHE A 1 163 ? -4.382 9.772 -6.442 1.00 97.06 163 PHE A O 1
ATOM 1324 N N . GLU A 1 164 ? -6.326 9.205 -7.398 1.00 95.56 164 GLU A N 1
ATOM 1325 C CA . GLU A 1 164 ? -6.073 9.905 -8.664 1.00 95.56 164 GLU A CA 1
ATOM 1326 C C . GLU A 1 164 ? -5.671 11.380 -8.468 1.00 95.56 164 GLU A C 1
ATOM 1328 O O . GLU A 1 164 ? -4.784 11.879 -9.163 1.00 95.56 164 GLU A O 1
ATOM 1333 N N . ASN A 1 165 ? -6.255 12.054 -7.471 1.00 96.50 165 ASN A N 1
ATOM 1334 C CA . ASN A 1 165 ? -5.963 13.454 -7.138 1.00 96.50 165 ASN A CA 1
ATOM 1335 C C . ASN A 1 165 ? -4.523 13.680 -6.642 1.00 96.50 165 ASN A C 1
ATOM 1337 O O . ASN A 1 165 ? -4.056 14.816 -6.599 1.00 96.50 165 ASN A O 1
ATOM 1341 N N . TYR A 1 166 ? -3.815 12.611 -6.276 1.00 98.06 166 TYR A N 1
ATOM 1342 C CA . TYR A 1 166 ? -2.478 12.653 -5.691 1.00 98.06 166 TYR A CA 1
ATOM 1343 C C . TYR A 1 166 ? -1.394 12.118 -6.634 1.00 98.06 166 TYR A C 1
ATOM 1345 O O . TYR A 1 166 ? -0.224 12.103 -6.254 1.00 98.06 166 TYR A O 1
ATOM 1353 N N . LEU A 1 167 ? -1.740 11.721 -7.866 1.00 97.69 167 LEU A N 1
ATOM 1354 C CA . LEU A 1 167 ? -0.807 11.100 -8.816 1.00 97.69 167 LEU A CA 1
ATOM 1355 C C . LEU A 1 167 ? 0.450 11.935 -9.079 1.00 97.69 167 LEU A C 1
ATOM 1357 O O . LEU A 1 167 ? 1.550 11.388 -9.097 1.00 97.69 167 LEU A O 1
ATOM 1361 N N . ASP A 1 168 ? 0.312 13.248 -9.262 1.00 97.38 168 ASP A N 1
ATOM 1362 C CA . ASP A 1 168 ? 1.459 14.122 -9.543 1.00 97.38 168 ASP A CA 1
ATOM 1363 C C . ASP A 1 168 ? 2.355 14.316 -8.313 1.00 97.38 168 ASP A C 1
ATOM 1365 O O . ASP A 1 168 ? 3.589 14.292 -8.411 1.00 97.38 168 ASP A O 1
ATOM 1369 N N . THR A 1 169 ? 1.740 14.437 -7.136 1.00 97.94 169 THR A N 1
ATOM 1370 C CA . THR A 1 169 ? 2.450 14.548 -5.857 1.00 97.94 169 THR A CA 1
ATOM 1371 C C . THR A 1 169 ? 3.211 13.263 -5.545 1.00 97.94 169 THR A C 1
ATOM 1373 O O . THR A 1 169 ? 4.414 13.307 -5.284 1.00 97.94 169 THR A O 1
ATOM 1376 N N . VAL A 1 170 ? 2.542 12.109 -5.637 1.00 97.81 170 VAL A N 1
ATOM 1377 C CA . VAL A 1 170 ? 3.155 10.793 -5.421 1.00 97.81 170 VAL A CA 1
ATOM 1378 C C . VAL A 1 170 ? 4.226 10.525 -6.474 1.00 97.81 170 VAL A C 1
ATOM 1380 O O . VAL A 1 170 ? 5.330 10.133 -6.117 1.00 97.81 170 VAL A O 1
ATOM 1383 N N . GLY A 1 171 ? 3.981 10.834 -7.748 1.00 97.75 171 GLY A N 1
ATOM 1384 C CA . GLY A 1 171 ? 4.990 10.719 -8.803 1.00 97.75 171 GLY A CA 1
ATOM 1385 C C . GLY A 1 171 ? 6.268 11.496 -8.499 1.00 97.75 171 GLY A C 1
ATOM 1386 O O . GLY A 1 171 ? 7.372 10.978 -8.639 1.00 97.75 171 GLY A O 1
ATOM 1387 N N . SER A 1 172 ? 6.131 12.728 -8.007 1.00 97.44 172 SER A N 1
ATOM 1388 C CA . SER A 1 172 ? 7.277 13.554 -7.611 1.00 97.44 172 SER A CA 1
ATOM 1389 C C . SER A 1 172 ? 8.062 12.949 -6.440 1.00 97.44 172 SER A C 1
ATOM 1391 O O . SER A 1 172 ? 9.288 13.069 -6.390 1.00 97.44 172 SER A O 1
ATOM 1393 N N . ILE A 1 173 ? 7.375 12.285 -5.507 1.00 97.00 173 ILE A N 1
ATOM 1394 C CA . ILE A 1 173 ? 7.987 11.547 -4.395 1.00 97.00 173 ILE A CA 1
ATOM 1395 C C . ILE A 1 173 ? 8.737 10.315 -4.918 1.00 97.00 173 ILE A C 1
ATOM 1397 O O . ILE A 1 173 ? 9.923 10.164 -4.622 1.00 97.00 173 ILE A O 1
ATOM 1401 N N . LEU A 1 174 ? 8.090 9.471 -5.729 1.00 97.50 174 LEU A N 1
ATOM 1402 C CA . LEU A 1 174 ? 8.701 8.258 -6.291 1.00 97.50 174 LEU A CA 1
ATOM 1403 C C . LEU A 1 174 ? 9.934 8.595 -7.135 1.00 97.50 174 LEU A C 1
ATOM 1405 O O . LEU A 1 174 ? 10.958 7.915 -7.030 1.00 97.50 174 LEU A O 1
ATOM 1409 N N . LYS A 1 175 ? 9.886 9.697 -7.897 1.00 95.81 175 LYS A N 1
ATOM 1410 C CA . LYS A 1 175 ? 11.048 10.220 -8.622 1.00 95.81 175 LYS A CA 1
ATOM 1411 C C . LYS A 1 175 ? 12.220 10.458 -7.677 1.00 95.81 175 LYS A C 1
ATOM 1413 O O . LYS A 1 175 ? 13.293 9.913 -7.901 1.00 95.81 175 LYS A O 1
ATOM 1418 N N . LYS A 1 176 ? 12.023 11.229 -6.600 1.00 94.38 176 LYS A N 1
ATOM 1419 C CA . LYS A 1 176 ? 13.083 11.525 -5.615 1.00 94.38 176 LYS A CA 1
ATOM 1420 C C . LYS A 1 176 ? 13.669 10.251 -5.006 1.00 94.38 176 LYS A C 1
ATOM 1422 O O . LYS A 1 176 ? 14.883 10.159 -4.865 1.00 94.38 176 LYS A O 1
ATOM 1427 N N . ILE A 1 177 ? 12.821 9.275 -4.682 1.00 92.88 177 ILE A N 1
ATOM 1428 C CA . ILE A 1 177 ? 13.237 8.001 -4.081 1.00 92.88 177 ILE A CA 1
ATOM 1429 C C . ILE A 1 177 ? 14.078 7.170 -5.049 1.00 92.88 177 ILE A C 1
ATOM 1431 O O . ILE A 1 177 ? 15.106 6.627 -4.656 1.00 92.88 177 ILE A O 1
ATOM 1435 N N . THR A 1 178 ? 13.701 7.146 -6.326 1.00 91.38 178 THR A N 1
ATOM 1436 C CA . THR A 1 178 ? 14.431 6.425 -7.380 1.00 91.38 178 THR A CA 1
ATOM 1437 C C . THR A 1 178 ? 15.872 6.932 -7.554 1.00 91.38 178 THR A C 1
ATOM 1439 O O . THR A 1 178 ? 16.752 6.168 -7.942 1.00 91.38 178 THR A O 1
ATOM 1442 N N . PHE A 1 179 ? 16.139 8.206 -7.241 1.00 90.25 179 PHE A N 1
ATOM 1443 C CA . PHE A 1 179 ? 17.477 8.807 -7.324 1.00 90.25 179 PHE A CA 1
ATOM 1444 C C . PHE A 1 179 ? 18.316 8.680 -6.040 1.00 90.25 179 PHE A C 1
ATOM 1446 O O . PHE A 1 179 ? 19.446 9.171 -6.020 1.00 90.25 179 PHE A O 1
ATOM 1453 N N . ILE A 1 180 ? 17.812 8.036 -4.979 1.00 89.19 180 ILE A N 1
ATOM 1454 C CA . ILE A 1 180 ? 18.589 7.810 -3.751 1.00 89.19 180 ILE A CA 1
ATOM 1455 C C . ILE A 1 180 ? 19.786 6.900 -4.056 1.00 89.19 180 ILE A C 1
ATOM 1457 O O . ILE A 1 180 ? 19.646 5.842 -4.670 1.00 89.19 180 ILE A O 1
ATOM 1461 N N . LYS A 1 181 ? 20.967 7.316 -3.594 1.00 82.19 181 LYS A N 1
ATOM 1462 C CA . LYS A 1 181 ? 22.223 6.560 -3.648 1.00 82.19 181 LYS A CA 1
ATOM 1463 C C . LYS A 1 181 ? 22.890 6.614 -2.277 1.00 82.19 181 LYS A C 1
ATOM 1465 O O . LYS A 1 181 ? 22.701 7.586 -1.549 1.00 82.19 181 LYS A O 1
ATOM 1470 N N . PHE A 1 182 ? 23.654 5.580 -1.945 1.00 80.25 182 PHE A N 1
ATOM 1471 C CA . PHE A 1 182 ? 24.408 5.498 -0.697 1.00 80.25 182 PHE A CA 1
ATOM 1472 C C . PHE A 1 182 ? 25.906 5.498 -0.985 1.00 80.25 182 PHE A C 1
ATOM 1474 O O . PHE A 1 182 ? 26.346 4.842 -1.929 1.00 80.25 182 PHE A O 1
ATOM 1481 N N . ASP A 1 183 ? 26.668 6.202 -0.151 1.00 67.06 183 ASP A N 1
ATOM 1482 C CA . ASP A 1 183 ? 28.128 6.169 -0.182 1.00 67.06 183 ASP A CA 1
ATOM 1483 C C . ASP A 1 183 ? 28.646 4.887 0.498 1.00 67.06 183 ASP A C 1
ATOM 1485 O O . ASP A 1 183 ? 28.049 4.360 1.441 1.00 67.06 183 ASP A O 1
ATOM 1489 N N . SER A 1 184 ? 29.761 4.369 -0.009 1.00 61.97 184 SER A N 1
ATOM 1490 C CA . SER A 1 184 ? 30.282 2.998 0.142 1.00 61.97 184 SER A CA 1
ATOM 1491 C C . SER A 1 184 ? 30.745 2.564 1.546 1.00 61.97 184 SER A C 1
ATOM 1493 O O . SER A 1 184 ? 31.395 1.534 1.682 1.00 61.97 184 SER A O 1
ATOM 1495 N N . ASN A 1 185 ? 30.432 3.307 2.610 1.00 59.94 185 ASN A N 1
ATOM 1496 C CA . ASN A 1 185 ? 30.965 3.025 3.952 1.00 59.94 185 ASN A CA 1
ATOM 1497 C C . ASN A 1 185 ? 30.232 1.893 4.701 1.00 59.94 185 ASN A C 1
ATOM 1499 O O . ASN A 1 185 ? 30.822 1.280 5.583 1.00 59.94 185 ASN A O 1
ATOM 1503 N N . ASP A 1 186 ? 28.974 1.600 4.352 1.00 67.19 186 ASP A N 1
ATOM 1504 C CA . ASP A 1 186 ? 28.178 0.501 4.933 1.00 67.19 186 ASP A CA 1
ATOM 1505 C C . ASP A 1 186 ? 27.371 -0.198 3.827 1.00 67.19 186 ASP A C 1
ATOM 1507 O O . ASP A 1 186 ? 26.152 -0.056 3.700 1.00 67.19 186 ASP A O 1
ATOM 1511 N N . GLU A 1 187 ? 28.090 -0.870 2.922 1.00 75.44 187 GLU A N 1
ATOM 1512 C CA . GLU A 1 187 ? 27.524 -1.342 1.655 1.00 75.44 187 GLU A CA 1
ATOM 1513 C C . GLU A 1 187 ? 26.342 -2.301 1.820 1.00 75.44 187 GLU A C 1
ATOM 1515 O O . GLU A 1 187 ? 25.405 -2.229 1.028 1.00 75.44 187 GLU A O 1
ATOM 1520 N N . LEU A 1 188 ? 26.363 -3.201 2.811 1.00 79.88 188 LEU A N 1
ATOM 1521 C CA . LEU A 1 188 ? 25.343 -4.249 2.922 1.00 79.88 188 LEU A CA 1
ATOM 1522 C C . LEU A 1 188 ? 24.025 -3.713 3.493 1.00 79.88 188 LEU A C 1
ATOM 1524 O O . LEU A 1 188 ? 22.964 -3.963 2.919 1.00 79.88 188 LEU A O 1
ATOM 1528 N N . THR A 1 189 ? 24.074 -2.952 4.589 1.00 83.06 189 THR A N 1
ATOM 1529 C CA . THR A 1 189 ? 22.875 -2.358 5.204 1.00 83.06 189 THR A CA 1
ATOM 1530 C C . THR A 1 189 ? 22.191 -1.399 4.231 1.00 83.06 189 THR A C 1
ATOM 1532 O O . THR A 1 189 ? 20.974 -1.462 4.024 1.00 83.06 189 THR A O 1
ATOM 1535 N N . ASN A 1 190 ? 22.992 -0.565 3.562 1.00 85.88 190 ASN A N 1
ATOM 1536 C CA . ASN A 1 190 ? 22.512 0.374 2.556 1.00 85.88 190 ASN A CA 1
ATOM 1537 C C . ASN A 1 190 ? 21.920 -0.339 1.336 1.00 85.88 190 ASN A C 1
ATOM 1539 O O . ASN A 1 190 ? 20.885 0.089 0.827 1.00 85.88 190 ASN A O 1
ATOM 1543 N N . LEU A 1 191 ? 22.515 -1.452 0.895 1.00 86.69 191 LEU A N 1
ATOM 1544 C CA . LEU A 1 191 ? 21.981 -2.264 -0.198 1.00 86.69 191 LEU A CA 1
ATOM 1545 C C . LEU A 1 191 ? 20.614 -2.865 0.143 1.00 86.69 191 LEU A C 1
ATOM 1547 O O . LEU A 1 191 ? 19.692 -2.778 -0.669 1.00 86.69 191 LEU A O 1
ATOM 1551 N N . VAL A 1 192 ? 20.459 -3.464 1.330 1.00 88.88 192 VAL A N 1
ATOM 1552 C CA . VAL A 1 192 ? 19.183 -4.068 1.756 1.00 88.88 192 VAL A CA 1
ATOM 1553 C C . VAL A 1 192 ? 18.088 -3.007 1.815 1.00 88.88 192 VAL A C 1
ATOM 1555 O O . VAL A 1 192 ? 16.973 -3.227 1.340 1.00 88.88 192 VAL A O 1
ATOM 1558 N N . TYR A 1 193 ? 18.397 -1.833 2.362 1.00 91.25 193 TYR A N 1
ATOM 1559 C CA . TYR A 1 193 ? 17.435 -0.741 2.422 1.00 91.25 193 TYR A CA 1
ATOM 1560 C C . TYR A 1 193 ? 17.112 -0.157 1.037 1.00 91.25 193 TYR A C 1
ATOM 1562 O O . TYR A 1 193 ? 15.938 0.037 0.721 1.00 91.25 193 TYR A O 1
ATOM 1570 N N . LEU A 1 194 ? 18.113 0.050 0.173 1.00 91.56 194 LEU A N 1
ATOM 1571 C CA . LEU A 1 194 ? 17.903 0.491 -1.211 1.00 91.56 194 LEU A CA 1
ATOM 1572 C C . LEU A 1 194 ? 17.021 -0.493 -1.988 1.00 91.56 194 LEU A C 1
ATOM 1574 O O . LEU A 1 194 ? 16.122 -0.081 -2.718 1.00 91.56 194 LEU A O 1
ATOM 1578 N N . THR A 1 195 ? 17.248 -1.789 -1.793 1.00 92.00 195 THR A N 1
ATOM 1579 C CA . THR A 1 195 ? 16.446 -2.865 -2.384 1.00 92.00 195 THR A CA 1
ATOM 1580 C C . THR A 1 195 ? 14.994 -2.775 -1.930 1.00 92.00 195 THR A C 1
ATOM 1582 O O . THR A 1 195 ? 14.097 -2.807 -2.770 1.00 92.00 195 THR A O 1
ATOM 1585 N N . LYS A 1 196 ? 14.742 -2.574 -0.627 1.00 94.12 196 LYS A N 1
ATOM 1586 C CA . LYS A 1 196 ? 13.384 -2.343 -0.104 1.00 94.12 196 LYS A CA 1
ATOM 1587 C C . LYS A 1 196 ? 12.740 -1.105 -0.728 1.00 94.12 196 LYS A C 1
ATOM 1589 O O . LYS A 1 196 ? 11.608 -1.190 -1.184 1.00 94.12 196 LYS A O 1
ATOM 1594 N N . LEU A 1 197 ? 13.463 0.017 -0.824 1.00 94.88 197 LEU A N 1
ATOM 1595 C CA . LEU A 1 197 ? 12.951 1.235 -1.467 1.00 94.88 197 LEU A CA 1
ATOM 1596 C C . LEU A 1 197 ? 12.560 0.991 -2.927 1.00 94.88 197 LEU A C 1
ATOM 1598 O O . LEU A 1 197 ? 11.479 1.403 -3.346 1.00 94.88 197 LEU A O 1
ATOM 1602 N N . ARG A 1 198 ? 13.420 0.319 -3.700 1.00 95.50 198 ARG A N 1
ATOM 1603 C CA . ARG A 1 198 ? 13.151 -0.019 -5.104 1.00 95.50 198 ARG A CA 1
ATOM 1604 C C . ARG A 1 198 ? 11.947 -0.949 -5.222 1.00 95.50 198 ARG A C 1
ATOM 1606 O O . ARG A 1 198 ? 11.042 -0.643 -5.991 1.00 95.50 198 ARG A O 1
ATOM 1613 N N . LYS A 1 199 ? 11.898 -2.015 -4.417 1.00 95.88 199 LYS A N 1
ATOM 1614 C CA . LYS A 1 199 ? 10.781 -2.967 -4.375 1.00 95.88 199 LYS A CA 1
ATOM 1615 C C . LYS A 1 199 ? 9.460 -2.252 -4.102 1.00 95.88 199 LYS A C 1
ATOM 1617 O O . LYS A 1 199 ? 8.534 -2.373 -4.895 1.00 95.88 199 LYS A O 1
ATOM 1622 N N . THR A 1 200 ? 9.390 -1.451 -3.044 1.00 97.00 200 THR A N 1
ATOM 1623 C CA . THR A 1 200 ? 8.147 -0.761 -2.692 1.00 97.00 200 THR A CA 1
ATOM 1624 C C . THR A 1 200 ? 7.790 0.330 -3.702 1.00 97.00 200 THR A C 1
ATOM 1626 O O . THR A 1 200 ? 6.619 0.550 -3.982 1.00 97.00 200 THR A O 1
ATOM 1629 N N . THR A 1 201 ? 8.776 0.974 -4.336 1.00 98.00 201 THR A N 1
ATOM 1630 C CA . THR A 1 201 ? 8.523 1.906 -5.451 1.00 98.00 201 THR A CA 1
ATOM 1631 C C . THR A 1 201 ? 7.871 1.194 -6.642 1.00 98.00 201 THR A C 1
ATOM 1633 O O . THR A 1 201 ? 6.932 1.736 -7.226 1.00 98.00 201 THR A O 1
ATOM 1636 N N . LEU A 1 202 ? 8.323 -0.020 -6.985 1.00 98.31 202 LEU A N 1
ATOM 1637 C CA . LEU A 1 202 ? 7.672 -0.852 -8.004 1.00 98.31 202 LEU A CA 1
ATOM 1638 C C . LEU A 1 202 ? 6.238 -1.199 -7.594 1.00 98.31 202 LEU A C 1
ATOM 1640 O O . LEU A 1 202 ? 5.335 -1.014 -8.400 1.00 98.31 202 LEU A O 1
ATOM 1644 N N . GLU A 1 203 ? 6.015 -1.608 -6.340 1.00 97.88 203 GLU A N 1
ATOM 1645 C CA . GLU A 1 203 ? 4.676 -1.914 -5.809 1.00 97.88 203 GLU A CA 1
ATOM 1646 C C . GLU A 1 203 ? 3.724 -0.716 -5.919 1.00 97.88 203 GLU A C 1
ATOM 1648 O O . GLU A 1 203 ? 2.571 -0.888 -6.317 1.00 97.88 203 GLU A O 1
ATOM 1653 N N . VAL A 1 204 ? 4.195 0.512 -5.652 1.00 98.50 204 VAL A N 1
ATOM 1654 C CA . VAL A 1 204 ? 3.372 1.718 -5.849 1.00 98.50 204 VAL A CA 1
ATOM 1655 C C . VAL A 1 204 ? 3.006 1.889 -7.322 1.00 98.50 204 VAL A C 1
ATOM 1657 O O . VAL A 1 204 ? 1.841 2.129 -7.637 1.00 98.50 204 VAL A O 1
ATOM 1660 N N . TYR A 1 205 ? 3.963 1.747 -8.244 1.00 98.62 205 TYR A N 1
ATOM 1661 C CA . TYR A 1 205 ? 3.669 1.842 -9.676 1.00 98.62 205 TYR A CA 1
ATOM 1662 C C . TYR A 1 205 ? 2.699 0.754 -10.144 1.00 98.62 205 TYR A C 1
ATOM 1664 O O . TYR A 1 205 ? 1.764 1.080 -10.878 1.00 98.62 205 TYR A O 1
ATOM 1672 N N . THR A 1 206 ? 2.868 -0.486 -9.676 1.00 97.81 206 THR A N 1
ATOM 1673 C CA . THR A 1 206 ? 1.941 -1.602 -9.909 1.00 97.81 206 THR A CA 1
ATOM 1674 C C . THR A 1 206 ? 0.545 -1.240 -9.412 1.00 97.81 206 THR A C 1
ATOM 1676 O O . THR A 1 206 ? -0.432 -1.324 -10.159 1.00 97.81 206 THR A O 1
ATOM 1679 N N . GLY A 1 207 ? 0.441 -0.722 -8.187 1.00 97.62 207 GLY A N 1
ATOM 1680 C CA . GLY A 1 207 ? -0.836 -0.306 -7.624 1.00 97.62 207 GLY A CA 1
ATOM 1681 C C . GLY A 1 207 ? -1.526 0.787 -8.442 1.00 97.62 207 GLY A C 1
ATOM 1682 O O . GLY A 1 207 ? -2.727 0.705 -8.710 1.00 97.62 207 GLY A O 1
ATOM 1683 N N . ILE A 1 208 ? -0.763 1.774 -8.923 1.00 98.38 208 ILE A N 1
ATOM 1684 C CA . ILE A 1 208 ? -1.278 2.852 -9.774 1.00 98.38 208 ILE A CA 1
ATOM 1685 C C . ILE A 1 208 ? -1.778 2.312 -11.120 1.00 98.38 208 ILE A C 1
ATOM 1687 O O . ILE A 1 208 ? -2.896 2.645 -11.522 1.00 98.38 208 ILE A O 1
ATOM 1691 N N . ILE A 1 209 ? -0.988 1.511 -11.847 1.00 97.62 209 ILE A N 1
ATOM 1692 C CA . ILE A 1 209 ? -1.392 1.029 -13.180 1.00 97.62 209 ILE A CA 1
ATOM 1693 C C . ILE A 1 209 ? -2.620 0.112 -13.095 1.00 97.62 209 ILE A C 1
ATOM 1695 O O . ILE A 1 209 ? -3.558 0.275 -13.885 1.00 97.62 209 ILE A O 1
ATOM 1699 N N . LEU A 1 210 ? -2.677 -0.772 -12.093 1.00 95.00 210 LEU A N 1
ATOM 1700 C CA . LEU A 1 210 ? -3.817 -1.659 -11.859 1.00 95.00 210 LEU A CA 1
ATOM 1701 C C . LEU A 1 210 ? -5.074 -0.876 -11.450 1.00 95.00 210 LEU A C 1
ATOM 1703 O O . LEU A 1 210 ? -6.144 -1.072 -12.040 1.00 95.00 210 LEU A O 1
ATOM 1707 N N . GLY A 1 211 ? -4.944 0.068 -10.513 1.00 94.88 211 GLY A N 1
ATOM 1708 C CA . GLY A 1 211 ? -6.045 0.927 -10.069 1.00 94.88 211 GLY A CA 1
ATOM 1709 C C . GLY A 1 211 ? -6.632 1.781 -11.199 1.00 94.88 211 GLY A C 1
ATOM 1710 O O . GLY A 1 211 ? -7.854 1.880 -11.358 1.00 94.88 211 GLY A O 1
ATOM 1711 N N . LEU A 1 212 ? -5.773 2.343 -12.056 1.00 94.00 212 LEU A N 1
ATOM 1712 C CA . LEU A 1 212 ? -6.191 3.107 -13.234 1.00 94.00 212 LEU A CA 1
ATOM 1713 C C . LEU A 1 212 ? -6.863 2.230 -14.298 1.00 94.00 212 LEU A C 1
ATOM 1715 O O . LEU A 1 212 ? -7.823 2.670 -14.943 1.00 94.00 212 LEU A O 1
ATOM 1719 N N . ASN A 1 213 ? -6.381 1.001 -14.502 1.00 90.75 213 ASN A N 1
ATOM 1720 C CA . ASN A 1 213 ? -6.958 0.072 -15.471 1.00 90.75 213 ASN A CA 1
ATOM 1721 C C . ASN A 1 213 ? -8.385 -0.332 -15.105 1.00 90.75 213 ASN A C 1
ATOM 1723 O O . ASN A 1 213 ? -9.263 -0.305 -15.969 1.00 90.75 213 ASN A O 1
ATOM 1727 N N . PHE A 1 214 ? -8.651 -0.597 -13.822 1.00 83.00 214 PHE A N 1
ATOM 1728 C CA . PHE A 1 214 ? -10.001 -0.903 -13.339 1.00 83.00 214 PHE A CA 1
ATOM 1729 C C . PHE A 1 214 ? -11.022 0.188 -13.713 1.00 83.00 214 PHE A C 1
ATOM 1731 O O . PHE A 1 214 ? -12.197 -0.089 -13.953 1.00 83.00 214 PHE A O 1
ATOM 1738 N N . LYS A 1 215 ? -10.573 1.443 -13.840 1.00 78.12 215 LYS A N 1
ATOM 1739 C CA . LYS A 1 215 ? -11.399 2.588 -14.252 1.00 78.12 215 LYS A CA 1
ATOM 1740 C C . LYS A 1 215 ? -11.315 2.924 -15.743 1.00 78.12 215 LYS A C 1
ATOM 1742 O O . LYS A 1 215 ? -11.871 3.935 -16.160 1.00 78.12 215 LYS A O 1
ATOM 1747 N N . LYS A 1 216 ? -10.641 2.107 -16.560 1.00 88.12 216 LYS A N 1
ATOM 1748 C CA . LYS A 1 216 ? -10.357 2.378 -17.984 1.00 88.12 216 LYS A CA 1
ATOM 1749 C C . LYS A 1 216 ? -9.591 3.695 -18.204 1.00 88.12 216 LYS A C 1
ATOM 1751 O O . LYS A 1 216 ? -9.684 4.308 -19.266 1.00 88.12 216 LYS A O 1
ATOM 1756 N N . ARG A 1 217 ? -8.803 4.127 -17.210 1.00 91.12 217 ARG A N 1
ATOM 1757 C CA . ARG A 1 217 ? -7.993 5.361 -17.224 1.00 91.12 217 ARG A CA 1
ATOM 1758 C C . ARG A 1 217 ? -6.489 5.091 -17.295 1.00 91.12 217 ARG A C 1
ATOM 1760 O O . ARG A 1 217 ? -5.699 5.986 -17.010 1.00 91.12 217 ARG A O 1
ATOM 1767 N N . GLY A 1 218 ? -6.082 3.900 -17.743 1.00 91.31 218 GLY A N 1
ATOM 1768 C CA . GLY A 1 218 ? -4.672 3.489 -17.832 1.00 91.31 218 GLY A CA 1
ATOM 1769 C C . GLY A 1 218 ? -3.757 4.501 -18.536 1.00 91.31 218 GLY A C 1
ATOM 1770 O O . GLY A 1 218 ? -2.606 4.655 -18.151 1.00 91.31 218 GLY A O 1
ATOM 1771 N N . LYS A 1 219 ? -4.268 5.282 -19.502 1.00 94.44 219 LYS A N 1
ATOM 1772 C CA . LYS A 1 219 ? -3.496 6.340 -20.186 1.00 94.44 219 LYS A CA 1
ATOM 1773 C C . LYS A 1 219 ? -2.921 7.407 -19.245 1.00 94.44 219 LYS A C 1
ATOM 1775 O O . LYS A 1 219 ? -1.927 8.029 -19.603 1.00 94.44 219 LYS A O 1
ATOM 1780 N N . LEU A 1 220 ? -3.504 7.627 -18.062 1.00 95.81 220 LEU A N 1
ATOM 1781 C CA . LEU A 1 220 ? -2.943 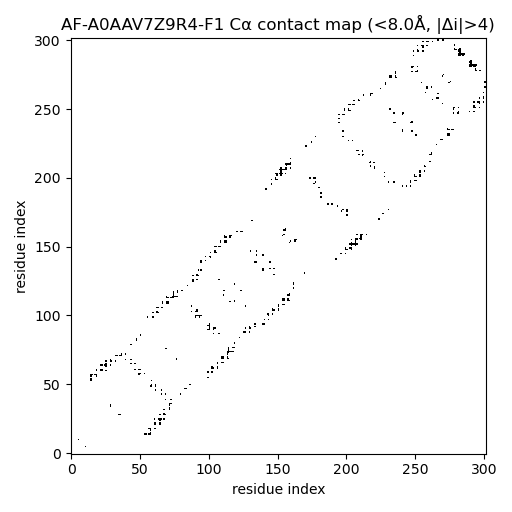8.563 -17.080 1.00 95.81 220 LEU A CA 1
ATOM 1782 C C . LEU A 1 220 ? -1.562 8.123 -16.582 1.00 95.81 220 LEU A C 1
ATOM 1784 O O . LEU A 1 220 ? -0.761 8.986 -16.229 1.00 95.81 220 LEU A O 1
ATOM 1788 N N . PHE A 1 221 ? -1.264 6.820 -16.630 1.00 97.38 221 PHE A N 1
ATOM 1789 C CA . PHE A 1 221 ? 0.024 6.254 -16.235 1.00 97.38 221 PHE A CA 1
ATOM 1790 C C . PHE A 1 221 ? 1.173 6.644 -17.175 1.00 97.38 221 PHE A C 1
ATOM 1792 O O . PHE A 1 221 ? 2.333 6.581 -16.781 1.00 97.38 221 PHE A O 1
ATOM 1799 N N . LEU A 1 222 ? 0.884 7.109 -18.400 1.00 96.44 222 LEU A N 1
ATOM 1800 C CA . LEU A 1 222 ? 1.914 7.500 -19.373 1.00 96.44 222 LEU A CA 1
ATOM 1801 C C . LEU A 1 222 ? 2.905 8.536 -18.814 1.00 96.44 222 LEU A C 1
ATOM 1803 O O . LEU A 1 222 ? 4.067 8.533 -19.209 1.00 96.44 222 LEU A O 1
ATOM 1807 N N . ARG A 1 223 ? 2.476 9.365 -17.851 1.00 96.25 223 ARG A N 1
ATOM 1808 C CA . ARG A 1 223 ? 3.323 10.358 -17.166 1.00 96.25 223 ARG A CA 1
ATOM 1809 C C . ARG A 1 223 ? 4.467 9.753 -16.338 1.00 96.25 223 ARG A C 1
ATOM 1811 O O . ARG A 1 223 ? 5.416 10.460 -16.015 1.00 96.25 223 ARG A O 1
ATOM 1818 N N . PHE A 1 224 ? 4.376 8.471 -15.984 1.00 97.69 224 PHE A N 1
ATOM 1819 C CA . PHE A 1 224 ? 5.357 7.776 -15.147 1.00 97.69 224 PHE A CA 1
ATOM 1820 C C . PHE A 1 224 ? 6.331 6.907 -15.946 1.00 97.69 224 PHE A C 1
ATOM 1822 O O . PHE A 1 224 ? 7.335 6.475 -15.392 1.00 97.69 224 PHE A O 1
ATOM 1829 N N . ILE A 1 225 ? 6.073 6.664 -17.236 1.00 96.75 225 ILE A N 1
ATOM 1830 C CA . ILE A 1 225 ? 6.798 5.659 -18.033 1.00 96.75 225 ILE A CA 1
ATOM 1831 C C . ILE A 1 225 ? 8.308 5.897 -18.048 1.00 96.75 225 ILE A C 1
ATOM 1833 O O . ILE A 1 225 ? 9.068 4.965 -17.814 1.00 96.75 225 ILE A O 1
ATOM 1837 N N . GLU A 1 226 ? 8.751 7.137 -18.255 1.00 95.75 226 GLU A N 1
ATOM 1838 C CA . GLU A 1 226 ? 10.181 7.469 -18.249 1.00 95.75 226 GLU A CA 1
ATOM 1839 C C . GLU A 1 226 ? 10.839 7.147 -16.896 1.00 95.75 226 GLU A C 1
ATOM 1841 O O . GLU A 1 226 ? 11.926 6.575 -16.843 1.00 95.75 226 GLU A O 1
ATOM 1846 N N . GLN A 1 227 ? 10.153 7.459 -15.793 1.00 96.25 227 GLN A N 1
ATOM 1847 C CA . GLN A 1 227 ? 10.653 7.217 -14.438 1.00 96.25 227 GLN A CA 1
ATOM 1848 C C . GLN A 1 227 ? 10.693 5.721 -14.111 1.00 96.25 227 GLN A C 1
ATOM 1850 O O . GLN A 1 227 ? 11.655 5.252 -13.507 1.00 96.25 227 GLN A O 1
ATOM 1855 N N . VAL A 1 228 ? 9.672 4.973 -14.539 1.00 97.62 228 VAL A N 1
ATOM 1856 C CA . VAL A 1 228 ? 9.604 3.516 -14.380 1.00 97.62 228 VAL A CA 1
ATOM 1857 C C . VAL A 1 228 ? 10.738 2.844 -15.144 1.00 97.62 228 VAL A C 1
ATOM 1859 O O . VAL A 1 228 ? 11.448 2.026 -14.572 1.00 97.62 228 VAL A O 1
ATOM 1862 N N . ILE A 1 229 ? 10.963 3.218 -16.404 1.00 96.56 229 ILE A N 1
ATOM 1863 C CA . ILE A 1 229 ? 12.055 2.650 -17.205 1.00 96.56 229 ILE A CA 1
ATOM 1864 C C . ILE A 1 229 ? 13.398 2.945 -16.558 1.00 96.56 229 ILE A C 1
ATOM 1866 O O . ILE A 1 229 ? 14.218 2.042 -16.425 1.00 96.56 229 ILE A O 1
ATOM 1870 N N . PHE A 1 230 ? 13.607 4.179 -16.098 1.00 96.00 230 PHE A N 1
ATOM 1871 C CA . PHE A 1 230 ? 14.831 4.528 -15.393 1.00 96.00 230 PHE A CA 1
ATOM 1872 C C . PHE A 1 230 ? 15.051 3.638 -14.159 1.00 96.00 230 PHE A C 1
ATOM 1874 O O . PHE A 1 230 ? 16.145 3.107 -13.985 1.00 96.00 230 PHE A O 1
ATOM 1881 N N . LEU A 1 231 ? 14.020 3.417 -13.335 1.00 96.56 231 LEU A N 1
ATOM 1882 C CA . LEU A 1 231 ? 14.094 2.512 -12.184 1.00 96.56 231 LEU A CA 1
ATOM 1883 C C . LEU A 1 231 ? 14.424 1.069 -12.599 1.00 96.56 231 LEU A C 1
ATOM 1885 O O . LEU A 1 231 ? 15.321 0.462 -12.015 1.00 96.56 231 LEU A O 1
ATOM 1889 N N . LEU A 1 232 ? 13.735 0.532 -13.609 1.00 96.56 232 LEU A N 1
ATOM 1890 C CA . LEU A 1 232 ? 13.967 -0.824 -14.116 1.00 96.56 232 LEU A CA 1
ATOM 1891 C C . LEU A 1 232 ? 15.400 -0.987 -14.636 1.00 96.56 232 LEU A C 1
ATOM 1893 O O . LEU A 1 232 ? 16.064 -1.969 -14.318 1.00 96.56 232 LEU A O 1
ATOM 1897 N N . GLU A 1 233 ? 15.924 0.003 -15.361 1.00 94.75 233 GLU A N 1
ATOM 1898 C CA . GLU A 1 233 ? 17.316 -0.005 -15.806 1.00 94.75 233 GLU A CA 1
ATOM 1899 C C . GLU A 1 233 ? 18.311 0.047 -14.644 1.00 94.75 233 GLU A C 1
ATOM 1901 O O . GLU A 1 233 ? 19.354 -0.600 -14.718 1.00 94.75 233 GLU A O 1
ATOM 1906 N N . GLN A 1 234 ? 18.026 0.813 -13.584 1.00 92.88 234 GLN A N 1
ATOM 1907 C CA . GLN A 1 234 ? 18.878 0.838 -12.390 1.00 92.88 234 GLN A CA 1
ATOM 1908 C C . GLN A 1 234 ? 18.909 -0.526 -11.696 1.00 92.88 234 GLN A C 1
ATOM 1910 O O . GLN A 1 234 ? 19.970 -0.936 -11.239 1.00 92.88 234 GLN A O 1
ATOM 1915 N N . ILE A 1 235 ? 17.771 -1.222 -11.626 1.00 93.50 235 ILE A N 1
ATOM 1916 C CA . ILE A 1 235 ? 17.693 -2.574 -11.057 1.00 93.50 235 ILE A CA 1
ATOM 1917 C C . ILE A 1 235 ? 18.484 -3.553 -11.927 1.00 93.50 235 ILE A C 1
ATOM 1919 O O . ILE A 1 235 ? 19.327 -4.275 -11.406 1.00 93.50 235 ILE A O 1
ATOM 1923 N N . ALA A 1 236 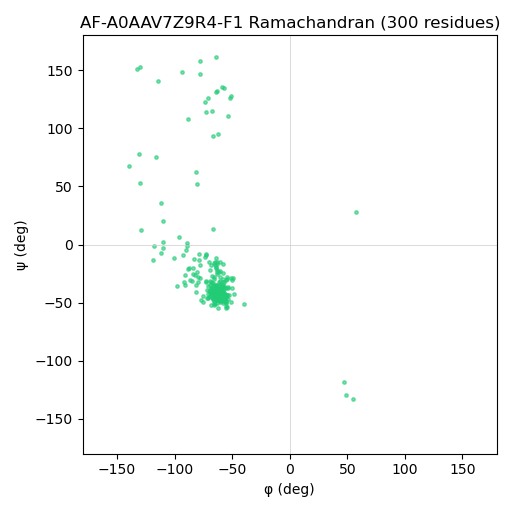? 18.268 -3.525 -13.244 1.00 92.19 236 ALA A N 1
ATOM 1924 C CA . ALA A 1 236 ? 18.910 -4.426 -14.198 1.00 92.19 236 ALA A CA 1
ATOM 1925 C C . ALA A 1 236 ? 20.436 -4.282 -14.261 1.00 92.19 236 ALA A C 1
ATOM 1927 O O . ALA A 1 236 ? 21.141 -5.262 -14.467 1.00 92.19 236 ALA A O 1
ATOM 1928 N N . LYS A 1 237 ? 20.953 -3.055 -14.122 1.00 89.94 237 LYS A N 1
ATOM 1929 C CA . LYS A 1 237 ? 22.395 -2.762 -14.191 1.00 89.94 237 LYS A CA 1
ATOM 1930 C C . LYS A 1 237 ? 23.121 -3.001 -12.868 1.00 89.94 237 LYS A C 1
ATOM 1932 O O . LYS A 1 237 ? 24.348 -2.956 -12.844 1.00 89.94 237 LYS A O 1
ATOM 1937 N N . ASP A 1 238 ? 22.388 -3.179 -11.774 1.00 86.69 238 ASP A N 1
ATOM 1938 C CA . ASP A 1 238 ? 22.965 -3.406 -10.458 1.00 86.69 238 ASP A CA 1
ATOM 1939 C C . ASP A 1 238 ? 23.187 -4.913 -10.249 1.00 86.69 238 ASP A C 1
ATOM 1941 O O . ASP A 1 238 ? 22.214 -5.643 -10.049 1.00 86.69 238 ASP A O 1
ATOM 1945 N N . PRO A 1 239 ? 24.444 -5.399 -10.268 1.00 77.69 239 PRO A N 1
ATOM 1946 C CA . PRO A 1 239 ? 24.737 -6.827 -10.147 1.00 77.69 239 PRO A CA 1
ATOM 1947 C C . PRO A 1 239 ? 24.306 -7.396 -8.791 1.00 77.69 239 PRO A C 1
ATOM 1949 O O . PRO A 1 239 ? 24.120 -8.599 -8.650 1.00 77.69 239 PRO A O 1
ATOM 1952 N N . LYS A 1 240 ? 24.123 -6.543 -7.775 1.00 81.75 240 LYS A N 1
ATOM 1953 C CA . LYS A 1 240 ? 23.646 -6.969 -6.459 1.00 81.75 240 LYS A CA 1
ATOM 1954 C C . LYS A 1 240 ? 22.125 -7.190 -6.444 1.00 81.75 240 LYS A C 1
ATOM 1956 O O . LYS A 1 240 ? 21.633 -7.800 -5.500 1.00 81.75 240 LYS A O 1
ATOM 1961 N N . SER A 1 241 ? 21.383 -6.746 -7.466 1.00 75.94 241 SER A N 1
ATOM 1962 C CA . SER A 1 241 ? 19.936 -6.995 -7.590 1.00 75.94 241 SER A CA 1
ATOM 1963 C C . SER A 1 241 ? 19.604 -8.474 -7.790 1.00 75.94 241 SER A C 1
ATOM 1965 O O . SER A 1 241 ? 18.550 -8.911 -7.340 1.00 75.94 241 SER A O 1
ATOM 1967 N N . GLU A 1 242 ? 20.497 -9.250 -8.411 1.00 71.12 242 GLU A N 1
ATOM 1968 C CA . GLU A 1 242 ? 20.336 -10.703 -8.627 1.00 71.12 242 GLU A CA 1
ATOM 1969 C C . GLU A 1 242 ? 20.347 -11.497 -7.313 1.00 71.12 242 GLU A C 1
ATOM 1971 O O . GLU A 1 242 ? 19.872 -12.623 -7.251 1.00 71.12 242 GLU A O 1
ATOM 1976 N N . LEU A 1 243 ? 20.804 -10.884 -6.217 1.00 75.06 243 LEU A N 1
ATOM 1977 C CA . LEU A 1 243 ? 20.679 -11.454 -4.874 1.00 75.06 243 LEU A CA 1
ATOM 1978 C C . LEU A 1 243 ? 19.235 -11.403 -4.339 1.00 75.06 243 LEU A C 1
ATOM 1980 O O . LEU A 1 243 ? 18.959 -11.943 -3.268 1.00 75.06 243 LEU A O 1
ATOM 1984 N N . PHE A 1 244 ? 18.322 -10.726 -5.043 1.00 82.44 244 PHE A N 1
ATOM 1985 C CA . PHE A 1 244 ? 16.961 -10.451 -4.599 1.00 82.44 244 PHE A CA 1
ATOM 1986 C C . PHE A 1 244 ? 15.940 -10.821 -5.680 1.00 82.44 244 PHE A C 1
ATOM 1988 O O . PHE A 1 244 ? 15.351 -9.951 -6.325 1.00 82.44 244 PHE A O 1
ATOM 1995 N N . ASP A 1 245 ? 15.659 -12.118 -5.817 1.00 85.06 245 ASP A N 1
ATOM 1996 C CA . ASP A 1 245 ? 14.675 -12.651 -6.774 1.00 85.06 245 ASP A CA 1
ATOM 1997 C C . ASP A 1 245 ? 13.314 -11.946 -6.704 1.00 85.06 245 ASP A C 1
ATOM 1999 O O . ASP A 1 245 ? 12.681 -11.694 -7.727 1.00 85.06 245 ASP A O 1
ATOM 2003 N N . GLU A 1 246 ? 12.864 -11.577 -5.503 1.00 88.62 246 GLU A N 1
ATOM 2004 C CA . GLU A 1 246 ? 11.589 -10.882 -5.313 1.00 88.62 246 GLU A CA 1
ATOM 2005 C C . GLU A 1 246 ? 11.590 -9.466 -5.919 1.00 88.62 246 GLU A C 1
ATOM 2007 O O . GLU A 1 246 ? 10.571 -9.017 -6.439 1.00 88.62 246 GLU A O 1
ATOM 2012 N N . LEU A 1 247 ? 12.730 -8.764 -5.913 1.00 93.00 247 LEU A N 1
ATOM 2013 C CA . LEU A 1 247 ? 12.850 -7.457 -6.564 1.00 93.00 247 LEU A CA 1
ATOM 2014 C C . LEU A 1 247 ? 12.729 -7.600 -8.086 1.00 93.00 247 LEU A C 1
ATOM 2016 O O . LEU A 1 247 ? 11.990 -6.841 -8.714 1.00 93.00 247 LEU A O 1
ATOM 2020 N N . ILE A 1 248 ? 13.440 -8.572 -8.667 1.00 91.94 248 ILE A N 1
ATOM 2021 C CA . ILE A 1 248 ? 13.403 -8.844 -10.111 1.00 91.94 248 ILE A CA 1
ATOM 2022 C C . ILE A 1 248 ? 11.999 -9.290 -10.516 1.00 91.94 248 ILE A C 1
ATOM 2024 O O . ILE A 1 248 ? 11.448 -8.776 -11.486 1.00 91.94 248 ILE A O 1
ATOM 2028 N N . LYS A 1 249 ? 11.372 -10.164 -9.726 1.00 91.19 249 LYS A N 1
ATOM 2029 C CA . LYS A 1 249 ? 9.983 -10.575 -9.923 1.00 91.19 249 LYS A CA 1
ATOM 2030 C C . LYS A 1 249 ? 9.038 -9.376 -9.989 1.00 91.19 249 LYS A C 1
ATOM 2032 O O . LYS A 1 249 ? 8.317 -9.250 -10.973 1.00 91.19 249 LYS A O 1
ATOM 2037 N N . ASN A 1 250 ? 9.064 -8.488 -8.992 1.00 94.31 250 ASN A N 1
ATOM 2038 C CA . ASN A 1 250 ? 8.193 -7.309 -8.964 1.00 94.31 250 ASN A CA 1
ATOM 2039 C C . ASN A 1 250 ? 8.450 -6.384 -10.168 1.00 94.31 250 ASN A C 1
ATOM 2041 O O . ASN A 1 250 ? 7.522 -5.763 -10.687 1.00 94.31 250 ASN A O 1
ATOM 2045 N N . ALA A 1 251 ? 9.703 -6.289 -10.625 1.00 95.94 251 ALA A N 1
ATOM 2046 C CA . ALA A 1 251 ? 10.068 -5.501 -11.797 1.00 95.94 251 ALA A CA 1
ATOM 2047 C C . ALA A 1 251 ? 9.445 -6.074 -13.081 1.00 95.94 251 ALA A C 1
ATOM 2049 O O . ALA A 1 251 ? 8.857 -5.325 -13.860 1.00 95.94 251 ALA A O 1
ATOM 2050 N N . VAL A 1 252 ? 9.535 -7.392 -13.272 1.00 93.62 252 VAL A N 1
ATOM 2051 C CA . VAL A 1 252 ? 8.955 -8.097 -14.425 1.00 93.62 252 VAL A CA 1
ATOM 2052 C C . VAL A 1 252 ? 7.421 -8.084 -14.360 1.00 93.62 252 VAL A C 1
ATOM 2054 O O . VAL A 1 252 ? 6.775 -7.751 -15.346 1.00 93.62 252 VAL A O 1
ATOM 2057 N N . GLU A 1 253 ? 6.809 -8.301 -13.192 1.00 93.06 253 GLU A N 1
ATOM 2058 C CA . GLU A 1 253 ? 5.350 -8.182 -13.020 1.00 93.06 253 GLU A CA 1
ATOM 2059 C C . GLU A 1 253 ? 4.829 -6.782 -13.395 1.00 93.06 253 GLU A C 1
ATOM 2061 O O . GLU A 1 253 ? 3.835 -6.665 -14.113 1.00 93.06 253 GLU A O 1
ATOM 2066 N N . LEU A 1 254 ? 5.539 -5.715 -13.006 1.00 96.69 254 LEU A N 1
ATOM 2067 C CA . LEU A 1 254 ? 5.181 -4.354 -13.411 1.00 96.69 254 LEU A CA 1
ATOM 2068 C C . LEU A 1 254 ? 5.271 -4.155 -14.936 1.00 96.69 254 LEU A C 1
ATOM 2070 O O . LEU A 1 254 ? 4.426 -3.465 -15.514 1.00 96.69 254 LEU A O 1
ATOM 2074 N N . ILE A 1 255 ? 6.272 -4.742 -15.603 1.00 95.44 255 ILE A N 1
ATOM 2075 C CA . ILE A 1 255 ? 6.394 -4.693 -17.069 1.00 95.44 255 ILE A CA 1
ATOM 2076 C C . ILE A 1 255 ? 5.181 -5.374 -17.715 1.00 95.44 255 ILE A C 1
ATOM 2078 O O . ILE A 1 255 ? 4.543 -4.761 -18.582 1.00 95.44 255 ILE A O 1
ATOM 2082 N N . VAL A 1 256 ? 4.809 -6.572 -17.244 1.00 92.06 256 VAL A N 1
ATOM 2083 C CA . VAL A 1 256 ? 3.627 -7.310 -17.720 1.00 92.06 256 VAL A CA 1
ATOM 2084 C C . VAL A 1 256 ? 2.372 -6.455 -17.587 1.00 92.06 256 VAL A C 1
ATOM 2086 O O . VAL A 1 256 ? 1.619 -6.317 -18.557 1.00 92.06 256 VAL A O 1
ATOM 2089 N N . ASP A 1 257 ? 2.139 -5.861 -16.416 1.00 94.56 257 ASP A N 1
ATOM 2090 C CA . ASP A 1 257 ? 0.953 -5.043 -16.156 1.00 94.56 257 ASP A CA 1
ATOM 2091 C C . ASP A 1 257 ? 0.898 -3.830 -17.094 1.00 94.56 257 ASP A C 1
ATOM 2093 O O . ASP A 1 257 ? -0.121 -3.569 -17.746 1.00 94.56 257 ASP A O 1
ATOM 2097 N N . ILE A 1 258 ? 2.018 -3.117 -17.245 1.00 96.00 258 ILE A N 1
ATOM 2098 C CA . ILE A 1 258 ? 2.109 -1.953 -18.129 1.00 96.00 258 ILE A CA 1
ATOM 2099 C C . ILE A 1 258 ? 1.858 -2.347 -19.586 1.00 96.00 258 ILE A C 1
ATOM 2101 O O . ILE A 1 258 ? 1.072 -1.684 -20.269 1.00 96.00 258 ILE A O 1
ATOM 2105 N N . LEU A 1 259 ? 2.491 -3.407 -20.090 1.00 94.06 259 LEU A N 1
ATOM 2106 C CA . LEU A 1 259 ? 2.331 -3.836 -21.480 1.00 94.06 259 LEU A CA 1
ATOM 2107 C C . LEU A 1 259 ? 0.924 -4.378 -21.748 1.00 94.06 259 LEU A C 1
ATOM 2109 O O . LEU A 1 259 ? 0.334 -4.060 -22.784 1.00 94.06 259 LEU A O 1
ATOM 2113 N N . SER A 1 260 ? 0.344 -5.110 -20.800 1.00 91.62 260 SER A N 1
ATOM 2114 C CA . SER A 1 260 ? -1.024 -5.629 -20.907 1.00 91.62 260 SER A CA 1
ATOM 2115 C C . SER A 1 260 ? -2.058 -4.508 -21.052 1.00 91.62 260 SER A C 1
ATOM 2117 O O . SER A 1 260 ? -3.062 -4.675 -21.744 1.00 91.62 260 SER A O 1
ATOM 2119 N N . ILE A 1 261 ? -1.800 -3.341 -20.451 1.00 92.62 261 ILE A N 1
ATOM 2120 C CA . ILE A 1 261 ? -2.736 -2.209 -20.432 1.00 92.62 261 ILE A CA 1
ATOM 2121 C C . ILE A 1 261 ? -2.405 -1.158 -21.511 1.00 92.62 261 ILE A C 1
ATOM 2123 O O . ILE A 1 261 ? -3.314 -0.555 -22.087 1.00 92.62 261 ILE A O 1
ATOM 2127 N N . LEU A 1 262 ? -1.120 -0.927 -21.808 1.00 93.88 262 LEU A N 1
ATOM 2128 C CA . LEU A 1 262 ? -0.622 0.208 -22.607 1.00 93.88 262 LEU A CA 1
ATOM 2129 C C . LEU A 1 262 ? 0.314 -0.177 -23.764 1.00 93.88 262 LEU A C 1
ATOM 2131 O O . LEU A 1 262 ? 0.957 0.709 -24.335 1.00 93.88 262 LEU A O 1
ATOM 2135 N N . SER A 1 263 ? 0.411 -1.459 -24.139 1.00 87.81 263 SER A N 1
ATOM 2136 C CA . SER A 1 263 ? 1.341 -1.958 -25.177 1.00 87.81 263 SER A CA 1
ATOM 2137 C C . SER A 1 263 ? 1.472 -1.038 -26.395 1.00 87.81 263 SER A C 1
ATOM 2139 O O . SER A 1 263 ? 2.579 -0.640 -26.751 1.00 87.81 263 SER A O 1
ATOM 2141 N N . LYS A 1 264 ? 0.353 -0.627 -27.007 1.00 88.56 264 LYS A N 1
ATOM 2142 C CA . LYS A 1 264 ? 0.346 0.209 -28.223 1.00 88.56 264 LYS A CA 1
ATOM 2143 C C . LYS A 1 264 ? 1.096 1.535 -28.065 1.00 88.56 264 LYS A C 1
ATOM 2145 O O . LYS A 1 264 ? 1.634 2.044 -29.042 1.00 88.56 264 LYS A O 1
ATOM 2150 N N . GLN A 1 265 ? 1.102 2.115 -26.867 1.00 92.31 265 GLN A N 1
ATOM 2151 C CA . GLN A 1 265 ? 1.729 3.406 -26.594 1.00 92.31 265 GLN A CA 1
ATOM 2152 C C . GLN A 1 265 ? 3.176 3.265 -26.122 1.00 92.31 265 GLN A C 1
ATOM 2154 O O . GLN A 1 265 ? 3.985 4.155 -26.393 1.00 92.31 265 GLN A O 1
ATOM 2159 N N . VAL A 1 266 ? 3.493 2.182 -25.401 1.00 93.69 266 VAL A N 1
ATOM 2160 C CA . VAL A 1 266 ? 4.735 2.111 -24.617 1.00 93.69 266 VAL A CA 1
ATOM 2161 C C . VAL A 1 266 ? 5.699 0.999 -25.014 1.00 93.69 266 VAL A C 1
ATOM 2163 O O . VAL A 1 266 ? 6.860 1.081 -24.631 1.00 93.69 266 VAL A O 1
ATOM 2166 N N . LYS A 1 267 ? 5.284 0.018 -25.831 1.00 91.12 267 LYS A N 1
ATOM 2167 C CA . LYS A 1 267 ? 6.097 -1.164 -26.198 1.00 91.12 267 LYS A CA 1
ATOM 2168 C C . LYS A 1 267 ? 7.522 -0.810 -26.641 1.00 91.12 267 LYS A C 1
ATOM 2170 O O . LYS A 1 267 ? 8.476 -1.431 -26.189 1.00 91.12 267 LYS A O 1
ATOM 2175 N N . ARG A 1 268 ? 7.687 0.244 -27.451 1.00 91.94 268 ARG A N 1
ATOM 2176 C CA . ARG A 1 268 ? 9.005 0.703 -27.935 1.00 91.94 268 ARG A CA 1
ATOM 2177 C C . ARG A 1 268 ? 9.991 1.069 -26.823 1.00 91.94 268 ARG A C 1
ATOM 2179 O O . ARG A 1 268 ? 11.188 0.956 -27.032 1.00 91.94 268 ARG A O 1
ATOM 2186 N N . PHE A 1 269 ? 9.496 1.527 -25.677 1.00 92.25 269 PHE A N 1
ATOM 2187 C CA . PHE A 1 269 ? 10.345 1.980 -24.583 1.00 92.25 269 PHE A CA 1
ATOM 2188 C C . PHE A 1 269 ? 10.831 0.828 -23.692 1.00 92.25 269 PHE A C 1
ATOM 2190 O O . PHE A 1 269 ? 11.835 0.982 -23.008 1.00 92.25 269 PHE A O 1
ATOM 2197 N N . PHE A 1 270 ? 10.149 -0.321 -23.725 1.00 92.56 270 PHE A N 1
ATOM 2198 C CA . PHE A 1 270 ? 10.535 -1.532 -22.990 1.00 92.56 270 PHE A CA 1
ATOM 2199 C C . PHE A 1 270 ? 11.400 -2.485 -23.827 1.00 92.56 270 PHE A C 1
ATOM 2201 O O . PHE A 1 270 ? 11.958 -3.438 -23.298 1.00 92.56 270 PHE A O 1
ATOM 2208 N N . ASN A 1 271 ? 11.548 -2.228 -25.130 1.00 90.06 271 ASN A N 1
ATOM 2209 C CA . ASN A 1 271 ? 12.385 -3.024 -26.025 1.00 90.06 271 ASN A CA 1
ATOM 2210 C C . ASN A 1 271 ? 13.869 -2.618 -25.908 1.00 90.06 271 ASN A C 1
ATOM 2212 O O . ASN A 1 271 ? 14.459 -2.099 -26.856 1.00 90.06 271 ASN A O 1
ATOM 2216 N N . THR A 1 272 ? 14.455 -2.789 -24.721 1.00 92.50 272 THR A N 1
ATOM 2217 C CA . THR A 1 272 ? 15.846 -2.417 -24.415 1.00 92.50 272 THR A CA 1
ATOM 2218 C C . THR A 1 272 ? 16.593 -3.568 -23.745 1.00 92.50 272 THR A C 1
ATOM 2220 O O . THR A 1 272 ? 16.000 -4.415 -23.079 1.00 92.50 272 THR A O 1
ATOM 2223 N N . GLN A 1 273 ? 17.918 -3.611 -23.915 1.00 92.75 273 GLN A N 1
ATOM 2224 C CA . GLN A 1 273 ? 18.742 -4.713 -23.405 1.00 92.75 273 GLN A CA 1
ATOM 2225 C C . GLN A 1 273 ? 18.638 -4.900 -21.873 1.00 92.75 273 GLN A C 1
ATOM 2227 O O . GLN A 1 273 ? 18.438 -6.042 -21.460 1.00 92.75 273 GLN A O 1
ATOM 2232 N N . PRO A 1 274 ? 18.654 -3.840 -21.032 1.00 92.62 274 PRO A N 1
ATOM 2233 C CA . PRO A 1 274 ? 18.488 -4.004 -19.586 1.00 92.62 274 PRO A CA 1
ATOM 2234 C C . PRO A 1 274 ? 17.147 -4.641 -19.195 1.00 92.62 274 PRO A C 1
ATOM 2236 O O . PRO A 1 274 ? 17.081 -5.409 -18.243 1.00 92.62 274 PRO A O 1
ATOM 2239 N N . ILE A 1 275 ? 16.076 -4.362 -19.941 1.00 92.00 275 ILE A N 1
ATOM 2240 C CA . ILE A 1 275 ? 14.763 -4.964 -19.686 1.00 92.00 275 ILE A CA 1
ATOM 2241 C C . ILE A 1 275 ? 14.768 -6.451 -20.052 1.00 92.00 275 ILE A C 1
ATOM 2243 O O . ILE A 1 275 ? 14.291 -7.273 -19.272 1.00 92.00 275 ILE A O 1
ATOM 2247 N N . TYR A 1 276 ? 15.375 -6.823 -21.185 1.00 91.06 276 TYR A N 1
ATOM 2248 C CA . TYR A 1 276 ? 15.563 -8.237 -21.523 1.00 91.06 276 TYR A CA 1
ATOM 2249 C C . TYR A 1 276 ? 16.431 -8.980 -20.505 1.00 91.06 276 TYR A C 1
ATOM 2251 O O . TYR A 1 276 ? 16.167 -10.152 -20.266 1.00 91.06 276 TYR A O 1
ATOM 2259 N N . HIS A 1 277 ? 17.416 -8.323 -19.878 1.00 91.06 277 HIS A N 1
ATOM 2260 C CA . HIS A 1 277 ? 18.204 -8.926 -18.793 1.00 91.06 277 HIS A CA 1
ATOM 2261 C C . HIS A 1 277 ? 17.311 -9.379 -17.632 1.00 91.06 277 HIS A C 1
ATOM 2263 O O . HIS A 1 277 ? 17.369 -10.538 -17.230 1.00 91.06 277 HIS A O 1
ATOM 2269 N N . LEU A 1 278 ? 16.410 -8.507 -17.166 1.00 91.19 278 LEU A N 1
ATOM 2270 C CA . LEU A 1 278 ? 15.450 -8.844 -16.104 1.00 91.19 278 LEU A CA 1
ATOM 2271 C C . LEU A 1 278 ? 14.527 -10.005 -16.504 1.00 91.19 278 LEU A C 1
ATOM 2273 O O . LEU A 1 278 ? 14.304 -10.924 -15.718 1.00 91.19 278 LEU A O 1
ATOM 2277 N N . ILE A 1 279 ? 14.008 -9.982 -17.735 1.00 89.56 279 ILE A N 1
ATOM 2278 C CA . ILE A 1 279 ? 13.105 -11.025 -18.243 1.00 89.56 279 ILE A CA 1
ATOM 2279 C C . ILE A 1 279 ? 13.831 -12.372 -18.346 1.00 89.56 279 ILE A C 1
ATOM 2281 O O . ILE A 1 279 ? 13.289 -13.397 -17.928 1.00 89.56 279 ILE A O 1
ATOM 2285 N N . ASN A 1 280 ? 15.056 -12.378 -18.875 1.00 89.38 280 ASN A N 1
ATOM 2286 C CA . ASN A 1 280 ? 15.860 -13.589 -19.024 1.00 89.38 280 ASN A CA 1
ATOM 2287 C C . ASN A 1 280 ? 16.224 -14.188 -17.664 1.00 89.38 280 ASN A C 1
ATOM 2289 O O . ASN A 1 280 ? 16.084 -15.395 -17.494 1.00 89.38 280 ASN A O 1
ATOM 2293 N N . HIS A 1 281 ? 16.559 -13.357 -16.674 1.00 87.12 281 HIS A N 1
ATOM 2294 C CA . HIS A 1 281 ? 16.785 -13.819 -15.304 1.00 87.12 281 HIS A CA 1
ATOM 2295 C C . HIS A 1 281 ? 15.572 -14.599 -14.758 1.00 87.12 281 HIS A C 1
ATOM 2297 O O . HIS A 1 281 ? 15.715 -15.677 -14.181 1.00 87.12 281 HIS A O 1
ATOM 2303 N N . CYS A 1 282 ? 14.346 -14.114 -14.993 1.00 86.25 282 CYS A N 1
ATOM 2304 C CA . CYS A 1 282 ? 13.135 -14.851 -14.620 1.00 86.25 282 CYS A CA 1
ATOM 2305 C C . CYS A 1 282 ? 12.928 -16.144 -15.429 1.00 86.25 282 CYS A C 1
ATOM 2307 O O . CYS A 1 282 ? 12.447 -17.128 -14.870 1.00 86.25 282 CYS A O 1
ATOM 2309 N N . LEU A 1 283 ? 13.267 -16.164 -16.723 1.00 86.38 283 LEU A N 1
ATOM 2310 C CA . LEU A 1 283 ? 13.153 -17.353 -17.584 1.00 86.38 283 LEU A CA 1
ATOM 2311 C C . LEU A 1 283 ? 14.144 -18.465 -17.206 1.00 86.38 283 LEU A C 1
ATOM 2313 O O . LEU A 1 283 ? 13.833 -19.650 -17.363 1.00 86.38 283 LEU A O 1
ATOM 2317 N N . GLU A 1 284 ? 15.321 -18.083 -16.720 1.00 87.56 284 GLU A N 1
ATOM 2318 C CA . GLU A 1 284 ? 16.393 -18.996 -16.324 1.00 87.56 284 GLU A CA 1
ATOM 2319 C C . GLU A 1 284 ? 16.214 -19.526 -14.892 1.00 87.56 284 GLU A C 1
ATOM 2321 O O . GLU A 1 284 ? 16.634 -20.646 -14.611 1.00 87.56 284 GLU A O 1
ATOM 2326 N N . SER A 1 285 ? 15.515 -18.789 -14.019 1.00 85.56 285 SER A N 1
ATOM 2327 C CA . SER A 1 285 ? 15.265 -19.157 -12.615 1.00 85.56 285 SER A CA 1
ATOM 2328 C C . SER A 1 285 ? 14.570 -20.507 -12.443 1.00 85.56 285 SER A C 1
ATOM 2330 O O . SER A 1 285 ? 13.546 -20.747 -13.066 1.00 85.56 285 SER A O 1
ATOM 2332 N N . ASP A 1 286 ? 15.026 -21.360 -11.525 1.00 82.94 286 ASP A N 1
ATOM 2333 C CA . ASP A 1 286 ? 14.403 -22.665 -11.244 1.00 82.94 286 ASP A CA 1
ATOM 2334 C C . ASP A 1 286 ? 12.960 -22.589 -10.699 1.00 82.94 286 ASP A C 1
ATOM 2336 O O . ASP A 1 286 ? 12.225 -23.583 -10.752 1.00 82.94 286 ASP A O 1
ATOM 2340 N N . ASP A 1 287 ? 12.505 -21.420 -10.232 1.00 81.88 287 ASP A N 1
ATOM 2341 C CA . ASP A 1 287 ? 11.113 -21.217 -9.827 1.00 81.88 287 ASP A CA 1
ATOM 2342 C C . ASP A 1 287 ? 10.185 -21.163 -11.054 1.00 81.88 287 ASP A C 1
ATOM 2344 O O . ASP A 1 287 ? 10.181 -20.219 -11.851 1.00 81.88 287 ASP A O 1
ATOM 2348 N N . GLN A 1 288 ? 9.305 -22.161 -11.169 1.00 82.75 288 GLN A N 1
ATOM 2349 C CA . GLN A 1 288 ? 8.306 -22.244 -12.236 1.00 82.75 288 GLN A CA 1
ATOM 2350 C C . GLN A 1 288 ? 7.399 -21.007 -12.328 1.00 82.75 288 GLN A C 1
ATOM 2352 O O . GLN A 1 288 ? 6.933 -20.671 -13.422 1.00 82.75 288 GLN A O 1
ATOM 2357 N N . LYS A 1 289 ? 7.126 -20.322 -11.208 1.00 78.62 289 LYS A N 1
ATOM 2358 C CA . LYS A 1 289 ? 6.338 -19.084 -11.205 1.00 78.62 289 LYS A CA 1
ATOM 2359 C C . LYS A 1 289 ? 7.096 -17.960 -11.905 1.00 78.62 289 LYS A C 1
ATOM 2361 O O . LYS A 1 289 ? 6.499 -17.286 -12.742 1.00 78.62 289 LYS A O 1
ATOM 2366 N N . LEU A 1 290 ? 8.390 -17.806 -11.622 1.00 77.06 290 LEU A N 1
ATOM 2367 C CA . LEU A 1 290 ? 9.243 -16.804 -12.267 1.00 77.06 290 LEU A CA 1
ATOM 2368 C C . LEU A 1 290 ? 9.392 -17.083 -13.765 1.00 77.06 290 LEU A C 1
ATOM 2370 O O . LEU A 1 290 ? 9.145 -16.179 -14.567 1.00 77.06 290 LEU A O 1
ATOM 2374 N N . LYS A 1 291 ? 9.627 -18.345 -14.162 1.00 82.44 291 LYS A N 1
ATOM 2375 C CA . LYS A 1 291 ? 9.678 -18.721 -15.591 1.00 82.44 291 LYS A CA 1
ATOM 2376 C C . LYS A 1 291 ? 8.394 -18.359 -16.328 1.00 82.44 291 LYS A C 1
ATOM 2378 O O . LYS A 1 291 ? 8.427 -17.851 -17.449 1.00 82.44 291 LYS A O 1
ATOM 2383 N N . LYS A 1 292 ? 7.237 -18.619 -15.706 1.00 81.25 292 LYS A N 1
ATOM 2384 C CA . LYS A 1 292 ? 5.933 -18.314 -16.306 1.00 81.25 292 LYS A CA 1
ATOM 2385 C C . LYS A 1 292 ? 5.754 -16.813 -16.528 1.00 81.25 292 LYS A C 1
ATOM 2387 O O . LYS A 1 292 ? 5.270 -16.440 -17.594 1.00 81.25 292 LYS A O 1
ATOM 2392 N N . ILE A 1 293 ? 6.139 -15.990 -15.553 1.00 78.19 293 ILE A N 1
ATOM 2393 C CA . ILE A 1 293 ? 6.043 -14.527 -15.631 1.00 78.19 293 ILE A CA 1
ATOM 2394 C C . ILE A 1 293 ? 6.938 -14.002 -16.766 1.00 78.19 293 ILE A C 1
ATOM 2396 O O . ILE A 1 293 ? 6.434 -13.335 -17.668 1.00 78.19 293 ILE A O 1
ATOM 2400 N N . GLY A 1 294 ? 8.214 -14.404 -16.817 1.00 70.81 294 GLY A N 1
ATOM 2401 C CA . GLY A 1 294 ? 9.124 -13.992 -17.898 1.00 70.81 294 GLY A CA 1
ATOM 2402 C C . GLY A 1 294 ? 8.638 -14.408 -19.297 1.00 70.81 294 GLY A C 1
ATOM 2403 O O . GLY A 1 294 ? 8.769 -13.664 -20.270 1.00 70.81 294 GLY A O 1
ATOM 2404 N N . GLY A 1 295 ? 7.988 -15.571 -19.409 1.00 70.94 295 GLY A N 1
ATOM 2405 C CA . GLY A 1 295 ? 7.425 -16.051 -20.675 1.00 70.94 295 GLY A CA 1
ATOM 2406 C C . GLY A 1 295 ? 6.221 -15.248 -21.185 1.00 70.94 295 GLY A C 1
ATOM 2407 O O . GLY A 1 295 ? 5.922 -15.298 -22.381 1.00 70.94 295 GLY A O 1
ATOM 2408 N N . TRP A 1 296 ? 5.511 -14.527 -20.312 1.00 74.12 296 TRP A N 1
ATOM 2409 C CA . TRP A 1 296 ? 4.411 -13.643 -20.713 1.00 74.12 296 TRP A CA 1
ATOM 2410 C C . TRP A 1 296 ? 4.948 -12.358 -21.340 1.00 74.12 296 TRP A C 1
ATOM 2412 O O . TRP A 1 296 ? 4.491 -11.978 -22.419 1.00 74.12 296 TRP A O 1
ATOM 2422 N N . ASP A 1 297 ? 5.974 -11.758 -20.738 1.00 68.31 297 ASP A N 1
ATOM 2423 C CA . ASP A 1 297 ? 6.605 -10.545 -21.262 1.00 68.31 297 ASP A CA 1
ATOM 2424 C C . ASP A 1 297 ? 7.247 -10.749 -22.627 1.00 68.31 297 ASP A C 1
ATOM 2426 O O . ASP A 1 297 ? 7.044 -9.937 -23.532 1.00 68.31 297 ASP A O 1
ATOM 2430 N N . TYR A 1 298 ? 7.947 -11.871 -22.824 1.00 69.31 298 TYR A N 1
ATOM 2431 C CA . TYR A 1 298 ? 8.567 -12.169 -24.116 1.00 69.31 298 TYR A CA 1
ATOM 2432 C C . TYR A 1 298 ? 7.538 -12.198 -25.261 1.00 69.31 298 TYR A C 1
ATOM 2434 O O . TYR A 1 298 ? 7.839 -11.798 -26.384 1.00 69.31 298 TYR A O 1
ATOM 2442 N N . LYS A 1 299 ? 6.297 -12.621 -24.983 1.00 76.31 299 LYS A N 1
ATOM 2443 C CA . LYS A 1 299 ? 5.197 -12.612 -25.963 1.00 76.31 299 LYS A CA 1
ATOM 2444 C C . LYS A 1 299 ? 4.586 -11.232 -26.181 1.00 76.31 299 LYS A C 1
ATOM 2446 O O . LYS A 1 299 ? 4.039 -10.995 -27.248 1.00 76.31 299 LYS A O 1
ATOM 2451 N N . LEU A 1 300 ? 4.614 -10.357 -25.177 1.00 75.00 300 LEU A N 1
ATOM 2452 C CA . LEU A 1 300 ? 4.079 -8.996 -25.286 1.00 75.00 300 LEU A CA 1
ATOM 2453 C C . LEU A 1 300 ? 5.068 -8.059 -26.002 1.00 75.00 300 LEU A C 1
ATOM 2455 O O . LEU A 1 300 ? 4.654 -7.133 -26.713 1.00 75.00 300 LEU A O 1
ATOM 2459 N N . LEU A 1 301 ? 6.371 -8.306 -25.835 1.00 74.75 301 LEU A N 1
ATOM 2460 C CA . LEU A 1 301 ? 7.456 -7.545 -26.459 1.00 74.75 301 LEU A CA 1
ATOM 2461 C C . LEU A 1 301 ? 7.765 -7.961 -27.903 1.00 74.75 301 LEU A C 1
ATOM 2463 O O . LEU A 1 301 ? 8.182 -7.102 -28.682 1.00 74.75 301 LEU A O 1
ATOM 2467 N N . ASN A 1 302 ? 7.485 -9.205 -28.291 1.00 68.94 302 ASN A N 1
ATOM 2468 C CA . ASN A 1 302 ? 7.505 -9.643 -29.695 1.00 68.94 302 ASN A CA 1
ATOM 2469 C C . ASN A 1 302 ? 6.142 -9.447 -30.365 1.00 68.94 302 ASN A C 1
ATOM 2471 O O . ASN A 1 302 ? 6.126 -9.135 -31.571 1.00 68.94 302 ASN A O 1
#

Nearest PDB structures (foldseek):
  4xrk-assembly1_A  TM=9.118E-01  e=6.765E-12  Thermochaetoides thermophila DSM 1495
  4xri-assembly1_A  TM=9.070E-01  e=9.960E-12  Thermochaetoides thermophila DSM 1495
  6xte-assembly1_A  TM=6.870E-01  e=1.039E-04  Homo sapiens
  7sqc-assembly1_N0  TM=5.373E-01  e=2.294E-03  Chlamydomonas reinhardtii
  8p2m-assembly1_A  TM=4.860E-01  e=9.892E-03  Caenorhabditis elegans

Mean predicted aligned error: 6.17 Å